Protein AF-A0A967N5N5-F1 (afdb_monomer)

Secondary structure (DSSP, 8-state):
--HHHHHHHHHHHHHHHHHHHHHHHHHHHHHHHHHHHHHHHHHHHHHHHHHHHHHHH-HHHHHHHHHHHH-GGGS-HHHHHHHHHHHHHHHHHHHHHHHHHHTT-S-HHHHHHHHHHHHHHTTSHHHHHHHHHHGGGS-HHHHHHHHHHHHH------TT--SSS-TTGGG--PPP--

Radius of gyration: 26.59 Å; Cα contacts (8 Å, |Δi|>4): 102; chains: 1; bounding box: 78×32×88 Å

pLDDT: mean 85.94, std 13.5, range [36.47, 97.88]

Solvent-accessible surface area (backbone atoms only — not comparable to full-atom values): 10131 Å² total; per-residue (Å²): 143,57,66,68,60,53,47,54,51,50,50,52,53,50,52,51,52,51,54,52,50,50,55,51,49,55,52,51,52,54,54,50,52,54,52,50,29,53,51,49,36,48,54,51,51,51,54,55,49,49,53,52,46,57,36,72,77,29,73,65,53,39,49,42,46,60,45,29,33,64,42,46,84,77,47,52,77,68,50,45,52,54,45,50,51,53,51,49,54,52,51,52,53,50,48,51,50,52,58,38,43,77,73,67,34,46,51,70,66,62,49,50,55,48,51,54,53,46,56,34,53,48,48,21,58,20,41,44,60,52,40,75,79,46,49,86,80,49,55,72,70,56,42,49,53,53,52,49,51,46,70,72,56,81,80,45,61,58,96,85,66,76,94,79,70,71,73,78,70,85,80,76,80,74,84,74,90,127

Mean predicted aligned error: 9.42 Å

Foldseek 3Di:
DCVVVVVVVVVVVVVVVVVVVVVVVVVVVVVVLVVQLVVLQVVLVVLVVVLVCVLVVDPLSVVLCLCLLQPVVPDDPVSNVSNLVSLVSLLVSLLVLVVCVVVVSYDPVSNVVSLVVLLQSLLGPSSVVSCVVCVVVGDPVSSVVSVVSNVVHDDRADPPDDPDDDRNPPPDDDPDDD

Sequence (178 aa):
MNWEMVGAIGEILGAAGVIITLGYLASQIRANRRQGQLRAGREAMDRTTDFVKLVASDGELARIWRRGMLDPGTLEAEERVRLGALLLHLTYLWERMYFLGLEGGVDGYLHESTVASRREVVLSPGYRRWFEGRKQWFSPEFRGVVEEEISAGGAYRPMGWVGEEDPTRGTVEAPGPD

Structure (mmCIF, N/CA/C/O backbone):
data_AF-A0A967N5N5-F1
#
_entry.id   AF-A0A967N5N5-F1
#
loop_
_atom_site.group_PDB
_atom_site.id
_atom_site.type_symbol
_atom_site.label_atom_id
_atom_site.label_alt_id
_atom_site.label_comp_id
_atom_site.label_asym_id
_atom_site.label_entity_id
_atom_site.label_seq_id
_atom_site.pdbx_PDB_ins_code
_atom_site.Cartn_x
_atom_site.Cartn_y
_atom_site.Cartn_z
_atom_site.occupancy
_atom_site.B_iso_or_equiv
_atom_site.auth_seq_id
_atom_site.auth_comp_id
_atom_site.auth_asym_id
_atom_site.auth_atom_id
_atom_site.pdbx_PDB_model_num
ATOM 1 N N . MET A 1 1 ? 45.391 -10.119 -55.718 1.00 61.62 1 MET A N 1
ATOM 2 C CA . MET A 1 1 ? 44.401 -9.073 -55.393 1.00 61.62 1 MET A CA 1
ATOM 3 C C . MET A 1 1 ? 43.007 -9.683 -55.497 1.00 61.62 1 MET A C 1
ATOM 5 O O . MET A 1 1 ? 42.509 -9.843 -56.598 1.00 61.62 1 MET A O 1
ATOM 9 N N . ASN A 1 2 ? 42.483 -10.174 -54.368 1.00 66.94 2 ASN A N 1
ATOM 10 C CA . ASN A 1 2 ? 41.120 -10.723 -54.195 1.00 66.94 2 ASN A CA 1
ATOM 11 C C . ASN A 1 2 ? 40.823 -10.949 -52.692 1.00 66.94 2 ASN A C 1
ATOM 13 O O . ASN A 1 2 ? 39.683 -10.914 -52.254 1.00 66.94 2 ASN A O 1
ATOM 17 N N . TRP A 1 3 ? 41.876 -11.118 -51.883 1.00 81.00 3 TRP A N 1
ATOM 18 C CA . TRP A 1 3 ? 41.791 -11.293 -50.429 1.00 81.00 3 TRP A CA 1
ATOM 19 C C . TRP A 1 3 ? 41.269 -10.066 -49.674 1.00 81.00 3 TRP A C 1
ATOM 21 O O . TRP A 1 3 ? 40.491 -10.229 -48.744 1.00 81.00 3 TRP A O 1
ATOM 31 N N . GLU A 1 4 ? 41.621 -8.851 -50.101 1.00 77.94 4 GLU A N 1
ATOM 32 C CA . GLU A 1 4 ? 41.088 -7.614 -49.507 1.00 77.94 4 GLU A CA 1
ATOM 33 C C . GLU A 1 4 ? 39.585 -7.453 -49.766 1.00 77.94 4 GLU A C 1
ATOM 35 O O . GLU A 1 4 ? 38.845 -7.068 -48.869 1.00 77.94 4 GLU A O 1
ATOM 40 N N . MET A 1 5 ? 39.107 -7.820 -50.961 1.00 78.25 5 MET A N 1
ATOM 41 C CA . MET A 1 5 ? 37.674 -7.791 -51.278 1.00 78.25 5 MET A CA 1
ATOM 42 C C . MET A 1 5 ? 36.892 -8.835 -50.480 1.00 78.25 5 MET A C 1
ATOM 44 O O . MET A 1 5 ? 35.817 -8.539 -49.966 1.00 78.25 5 MET A O 1
ATOM 48 N N . VAL A 1 6 ? 37.437 -10.047 -50.343 1.00 81.25 6 VAL A N 1
ATOM 49 C CA . VAL A 1 6 ? 36.840 -11.100 -49.507 1.00 81.25 6 VAL A CA 1
ATOM 50 C C . VAL A 1 6 ? 36.809 -10.678 -48.034 1.00 81.25 6 VAL A C 1
ATOM 52 O O . VAL A 1 6 ? 35.796 -10.888 -47.368 1.00 81.25 6 VAL A O 1
ATOM 55 N N . GLY A 1 7 ? 37.870 -10.029 -47.544 1.00 84.56 7 GLY A N 1
ATOM 56 C CA . GLY A 1 7 ? 37.923 -9.442 -46.203 1.00 84.56 7 GLY A CA 1
ATOM 57 C C . GLY A 1 7 ? 36.854 -8.370 -45.995 1.00 84.56 7 GLY A C 1
ATOM 58 O O . GLY A 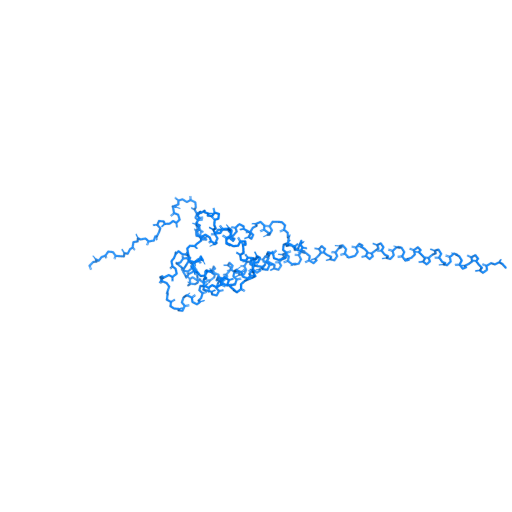1 7 ? 36.060 -8.480 -45.066 1.00 84.56 7 GLY A O 1
ATOM 59 N N . ALA A 1 8 ? 36.748 -7.408 -46.915 1.00 84.88 8 ALA A N 1
ATOM 60 C CA . ALA A 1 8 ? 35.747 -6.342 -46.856 1.00 84.88 8 ALA A CA 1
ATOM 61 C C . ALA A 1 8 ? 34.301 -6.878 -46.881 1.00 84.88 8 ALA A C 1
ATOM 63 O O . ALA A 1 8 ? 33.439 -6.388 -46.155 1.00 84.88 8 ALA A O 1
ATOM 64 N N . ILE A 1 9 ? 34.019 -7.922 -47.672 1.00 89.06 9 ILE A N 1
ATOM 65 C CA . ILE A 1 9 ? 32.703 -8.586 -47.676 1.00 89.06 9 ILE A CA 1
ATOM 66 C C . ILE A 1 9 ? 32.435 -9.271 -46.328 1.00 89.06 9 ILE A C 1
ATOM 68 O O . ILE A 1 9 ? 31.333 -9.154 -45.790 1.00 89.06 9 ILE A O 1
ATOM 72 N N . GLY A 1 10 ? 33.433 -9.958 -45.762 1.00 88.88 10 GLY A N 1
ATOM 73 C CA . GLY A 1 10 ? 33.338 -10.576 -44.437 1.00 88.88 10 GLY A CA 1
ATOM 74 C C . GLY A 1 10 ? 33.081 -9.558 -43.323 1.00 88.88 10 GLY A C 1
ATOM 75 O O . GLY A 1 10 ? 32.245 -9.801 -42.454 1.00 88.88 10 GLY A O 1
ATOM 76 N N . GLU A 1 11 ? 33.727 -8.393 -43.385 1.00 89.81 11 GLU A N 1
ATOM 77 C CA . GLU A 1 11 ? 33.508 -7.279 -42.456 1.00 89.81 11 GLU A CA 1
ATOM 78 C C . GLU A 1 11 ? 32.092 -6.707 -42.566 1.00 89.81 11 GLU A C 1
ATOM 80 O O . GLU A 1 11 ? 31.429 -6.522 -41.546 1.00 89.81 11 GLU A O 1
ATOM 85 N N . ILE A 1 12 ? 31.585 -6.490 -43.785 1.00 91.69 12 ILE A N 1
ATOM 86 C CA . ILE A 1 12 ? 30.219 -5.991 -44.007 1.00 91.69 12 ILE A CA 1
ATOM 87 C C . ILE A 1 12 ? 29.183 -6.987 -43.476 1.00 91.69 12 ILE A C 1
ATOM 89 O O . ILE A 1 12 ? 28.245 -6.591 -42.783 1.00 91.69 12 ILE A O 1
ATOM 93 N N . LEU A 1 13 ? 29.350 -8.280 -43.766 1.00 94.06 13 LEU A N 1
ATOM 94 C CA . LEU A 1 13 ? 28.438 -9.320 -43.286 1.00 94.06 13 LEU A CA 1
ATOM 95 C C . LEU A 1 13 ? 28.508 -9.479 -41.762 1.00 94.06 13 LEU A C 1
ATOM 97 O O . LEU A 1 13 ? 27.468 -9.623 -41.117 1.00 94.06 13 LEU A O 1
ATOM 101 N N . GLY A 1 14 ? 29.706 -9.398 -41.179 1.00 93.31 14 GLY A N 1
ATOM 102 C CA . GLY A 1 14 ? 29.902 -9.399 -39.731 1.00 93.31 14 GLY A CA 1
ATOM 103 C C . GLY A 1 14 ? 29.224 -8.202 -39.062 1.00 93.31 14 GLY A C 1
ATOM 104 O O . GLY A 1 14 ? 28.449 -8.378 -38.122 1.00 93.31 14 GLY A O 1
ATOM 105 N N . ALA A 1 15 ? 29.436 -6.994 -39.591 1.00 91.44 15 ALA A N 1
ATOM 106 C CA . ALA A 1 15 ? 28.803 -5.772 -39.101 1.00 91.44 15 ALA A CA 1
ATOM 107 C C . ALA A 1 15 ? 27.271 -5.831 -39.222 1.00 91.44 15 ALA A C 1
ATOM 109 O O . ALA A 1 15 ? 26.564 -5.504 -38.267 1.00 91.44 15 ALA A O 1
ATOM 110 N N . ALA A 1 16 ? 26.745 -6.318 -40.350 1.00 93.19 16 ALA A N 1
ATOM 111 C CA . ALA A 1 16 ? 25.311 -6.521 -40.542 1.00 93.19 16 ALA A CA 1
ATOM 112 C C . ALA A 1 16 ? 24.737 -7.525 -39.527 1.00 93.19 16 ALA A C 1
ATOM 114 O O . ALA A 1 16 ? 23.700 -7.261 -38.915 1.00 93.19 16 ALA A O 1
ATOM 115 N N . GLY A 1 17 ? 25.437 -8.639 -39.286 1.00 96.38 17 GLY A N 1
ATOM 116 C CA . GLY A 1 17 ? 25.063 -9.628 -38.274 1.00 96.38 17 GLY A CA 1
ATOM 117 C C . GLY A 1 17 ? 25.006 -9.041 -36.861 1.00 96.38 17 GLY A C 1
ATOM 118 O O . GLY A 1 17 ? 24.043 -9.287 -36.128 1.00 96.38 17 GLY A O 1
ATOM 119 N N . VAL A 1 18 ? 25.981 -8.204 -36.489 1.00 95.62 18 VAL A N 1
ATOM 120 C CA . VAL A 1 18 ? 25.989 -7.490 -35.200 1.00 95.62 18 VAL A CA 1
ATOM 121 C C . VAL A 1 18 ? 24.796 -6.538 -35.090 1.00 95.62 18 VAL A C 1
ATOM 123 O O . VAL A 1 18 ? 24.090 -6.573 -34.083 1.00 95.62 18 VAL A O 1
ATOM 126 N N . ILE A 1 19 ? 24.513 -5.736 -36.123 1.00 95.94 19 ILE A N 1
ATOM 127 C CA . ILE A 1 19 ? 23.380 -4.792 -36.127 1.00 95.94 19 ILE A CA 1
ATOM 128 C C . ILE A 1 19 ? 22.045 -5.531 -35.955 1.00 95.94 19 ILE A C 1
ATOM 130 O O . ILE A 1 19 ? 21.224 -5.138 -35.122 1.00 95.94 19 ILE A O 1
ATOM 134 N N . ILE A 1 20 ? 21.839 -6.625 -36.694 1.00 96.25 20 ILE A N 1
ATOM 135 C CA . ILE A 1 20 ? 20.628 -7.453 -36.586 1.00 96.25 20 ILE A CA 1
ATOM 136 C C . ILE A 1 20 ? 20.502 -8.032 -35.173 1.00 96.25 20 ILE A C 1
ATOM 138 O O . ILE A 1 20 ? 19.430 -7.965 -34.567 1.00 96.25 20 ILE A O 1
ATOM 142 N N . THR A 1 21 ? 21.603 -8.545 -34.619 1.00 95.81 21 THR A N 1
ATOM 143 C CA . THR A 1 21 ? 21.631 -9.117 -33.266 1.00 95.81 21 THR A CA 1
ATOM 144 C C . THR A 1 21 ? 21.288 -8.070 -32.208 1.00 95.81 21 THR A C 1
ATOM 146 O O . THR A 1 21 ? 20.486 -8.343 -31.316 1.00 95.81 21 THR A O 1
ATOM 149 N N . LEU A 1 22 ? 21.820 -6.849 -32.320 1.00 95.38 22 LEU A N 1
ATOM 150 C CA . LEU A 1 22 ? 21.489 -5.745 -31.414 1.00 95.38 22 LEU A CA 1
ATOM 151 C C . LEU A 1 22 ? 20.015 -5.330 -31.526 1.00 95.38 22 LEU A C 1
ATOM 153 O O . LEU A 1 22 ? 19.375 -5.077 -30.505 1.00 95.38 22 LEU A O 1
ATOM 157 N N . GLY A 1 23 ? 19.450 -5.305 -32.737 1.00 95.62 23 GLY A N 1
ATOM 158 C CA . GLY A 1 23 ? 18.025 -5.030 -32.951 1.00 95.62 23 GLY A CA 1
ATOM 159 C C . GLY A 1 23 ? 17.116 -6.093 -32.323 1.00 95.62 23 GLY A C 1
ATOM 160 O O . GLY A 1 23 ? 16.125 -5.766 -31.653 1.00 95.62 23 GLY A O 1
ATOM 161 N N . TYR A 1 24 ? 17.485 -7.367 -32.473 1.00 95.25 24 TYR A N 1
ATOM 162 C CA . TYR A 1 24 ? 16.804 -8.476 -31.811 1.00 95.25 24 TYR A CA 1
ATOM 163 C C . TYR A 1 24 ? 16.915 -8.371 -30.285 1.00 95.25 24 TYR A C 1
ATOM 165 O O . TYR A 1 24 ? 15.893 -8.421 -29.602 1.00 95.25 24 TYR A O 1
ATOM 173 N N . LEU A 1 25 ? 18.115 -8.134 -29.747 1.00 94.25 25 LEU A N 1
ATOM 174 C CA . LEU A 1 25 ? 18.349 -7.990 -28.308 1.00 94.25 25 LEU A CA 1
ATOM 175 C C . LEU A 1 25 ? 17.557 -6.816 -27.716 1.00 94.25 25 LEU A C 1
ATOM 177 O O . LEU A 1 25 ? 16.922 -6.959 -26.673 1.00 94.25 25 LEU A O 1
ATOM 181 N N . ALA A 1 26 ? 17.518 -5.670 -28.398 1.00 92.44 26 ALA A N 1
ATOM 182 C CA . ALA A 1 26 ? 16.718 -4.526 -27.969 1.00 92.44 26 ALA A CA 1
ATOM 183 C C . ALA A 1 26 ? 15.222 -4.876 -27.892 1.00 92.44 26 ALA A C 1
ATOM 185 O O . ALA A 1 26 ? 14.542 -4.509 -26.931 1.00 92.44 26 ALA A O 1
ATOM 186 N N . SER A 1 27 ? 14.712 -5.618 -28.877 1.00 93.19 27 SER A N 1
ATOM 187 C CA . SER A 1 27 ? 13.323 -6.094 -28.894 1.00 93.19 27 SER A CA 1
ATOM 188 C C . SER A 1 27 ? 13.063 -7.118 -27.785 1.00 93.19 27 SER A C 1
ATOM 190 O O . SER A 1 27 ? 12.055 -7.028 -27.080 1.00 93.19 27 SER A O 1
ATOM 192 N N . GLN A 1 28 ? 14.008 -8.034 -27.566 1.00 91.06 28 GLN A N 1
ATOM 193 C CA . GLN A 1 28 ? 13.964 -9.034 -26.504 1.00 91.06 28 GLN A CA 1
ATOM 194 C C . GLN A 1 28 ? 13.916 -8.381 -25.116 1.00 91.06 28 GLN A C 1
ATOM 196 O O . GLN A 1 28 ? 13.083 -8.757 -24.293 1.00 91.06 28 GLN A O 1
ATOM 201 N N . ILE A 1 29 ? 14.741 -7.359 -24.864 1.00 91.31 29 ILE A N 1
ATOM 202 C CA . ILE A 1 29 ? 14.751 -6.615 -23.596 1.00 91.31 29 ILE A CA 1
ATOM 203 C C . ILE A 1 29 ? 13.405 -5.921 -23.360 1.00 91.31 29 ILE A C 1
ATOM 205 O O . ILE A 1 29 ? 12.873 -5.981 -22.252 1.00 91.31 29 ILE A O 1
ATOM 209 N N . ARG A 1 30 ? 12.818 -5.291 -24.387 1.00 86.62 30 ARG A N 1
ATOM 210 C CA . ARG A 1 30 ? 11.500 -4.637 -24.273 1.00 86.62 30 ARG A CA 1
ATOM 211 C C . ARG A 1 30 ? 10.399 -5.639 -23.923 1.00 86.62 30 ARG A C 1
ATOM 213 O O . ARG A 1 30 ? 9.602 -5.379 -23.024 1.00 86.62 30 ARG A O 1
ATOM 220 N N . ALA A 1 31 ? 10.375 -6.790 -24.596 1.00 87.12 31 ALA A N 1
ATOM 221 C CA . ALA A 1 31 ? 9.406 -7.847 -24.321 1.00 87.12 31 ALA A CA 1
ATOM 222 C C . ALA A 1 31 ? 9.574 -8.424 -22.905 1.00 87.12 31 ALA A C 1
ATOM 224 O O . ALA A 1 31 ? 8.585 -8.599 -22.193 1.00 87.12 31 ALA A O 1
ATOM 225 N N . ASN A 1 32 ? 10.818 -8.654 -22.473 1.00 84.31 32 ASN A N 1
ATOM 226 C CA . ASN A 1 32 ? 11.129 -9.160 -21.138 1.00 84.31 32 ASN A CA 1
ATOM 227 C C . ASN A 1 32 ? 10.678 -8.173 -20.046 1.00 84.31 32 ASN A C 1
ATOM 229 O O . ASN A 1 32 ? 9.961 -8.565 -19.128 1.00 84.31 32 ASN A O 1
ATOM 233 N N . ARG A 1 33 ? 10.972 -6.874 -20.205 1.00 82.12 33 ARG A N 1
ATOM 234 C CA . ARG A 1 33 ? 10.498 -5.825 -19.283 1.00 82.12 33 ARG A CA 1
ATOM 235 C C . ARG A 1 33 ? 8.976 -5.821 -19.148 1.00 82.12 33 ARG A C 1
ATOM 237 O O . ARG A 1 33 ? 8.469 -5.846 -18.031 1.00 82.12 33 ARG A O 1
ATOM 244 N N . ARG A 1 34 ? 8.248 -5.870 -20.270 1.00 82.12 34 ARG A N 1
ATOM 245 C CA . ARG A 1 34 ? 6.776 -5.917 -20.262 1.00 82.12 34 ARG A CA 1
ATOM 246 C C . ARG A 1 34 ? 6.241 -7.158 -19.541 1.00 82.12 34 ARG A C 1
ATOM 248 O O . ARG A 1 34 ? 5.285 -7.062 -18.780 1.00 82.12 34 ARG A O 1
ATOM 255 N N . GLN A 1 35 ? 6.845 -8.326 -19.764 1.00 84.62 35 GLN A N 1
ATOM 256 C CA . GLN A 1 35 ? 6.455 -9.546 -19.050 1.00 84.62 35 GLN A CA 1
ATOM 257 C C . GLN A 1 35 ? 6.755 -9.460 -17.549 1.00 84.62 35 GLN A C 1
ATOM 259 O O . GLN A 1 35 ? 5.940 -9.915 -16.750 1.00 84.62 35 GLN A O 1
ATOM 264 N N . GLY A 1 36 ? 7.885 -8.862 -17.165 1.00 81.25 36 GLY A N 1
ATOM 265 C CA . GLY A 1 36 ? 8.234 -8.603 -15.768 1.00 81.25 36 GLY A CA 1
ATOM 266 C C . GLY A 1 36 ? 7.195 -7.728 -15.064 1.00 81.25 36 GLY A C 1
ATOM 267 O O . GLY A 1 36 ? 6.701 -8.111 -14.007 1.00 81.25 36 GLY A O 1
ATOM 268 N N . GLN A 1 37 ? 6.787 -6.624 -15.696 1.00 78.19 37 GLN A N 1
ATOM 269 C CA . GLN A 1 37 ? 5.738 -5.730 -15.183 1.00 78.19 37 GLN A CA 1
ATOM 270 C C . GLN A 1 37 ? 4.403 -6.462 -14.978 1.00 78.19 37 GLN A C 1
ATOM 272 O O . GLN A 1 37 ? 3.800 -6.377 -13.912 1.00 78.19 37 GLN A O 1
ATOM 277 N N . LEU A 1 38 ? 3.962 -7.254 -15.962 1.00 78.75 38 LEU A N 1
ATOM 278 C CA . LEU A 1 38 ? 2.719 -8.028 -15.847 1.00 78.75 38 LEU A CA 1
ATOM 279 C C . LEU A 1 38 ? 2.766 -9.062 -14.713 1.00 78.75 38 LEU A C 1
ATOM 281 O O . LEU A 1 38 ? 1.765 -9.273 -14.029 1.00 78.75 38 LEU A O 1
ATOM 285 N N . ARG A 1 39 ? 3.918 -9.712 -14.505 1.00 82.88 39 ARG A N 1
ATOM 286 C CA . ARG A 1 39 ? 4.108 -10.662 -13.398 1.00 82.88 39 ARG A CA 1
ATOM 287 C C . ARG A 1 39 ? 4.051 -9.961 -12.044 1.00 82.88 39 ARG A C 1
ATOM 289 O O . ARG A 1 39 ? 3.336 -10.440 -11.171 1.00 82.88 39 ARG A O 1
ATOM 296 N N . ALA A 1 40 ? 4.740 -8.830 -11.900 1.00 78.12 40 ALA A N 1
ATOM 297 C CA . ALA A 1 40 ? 4.726 -8.040 -10.672 1.00 78.12 40 ALA A CA 1
ATOM 298 C C . ALA A 1 40 ? 3.312 -7.532 -10.341 1.00 78.12 40 ALA A C 1
ATOM 300 O O . ALA A 1 40 ? 2.860 -7.660 -9.205 1.00 78.12 40 ALA A O 1
ATOM 301 N N . GLY A 1 41 ? 2.575 -7.050 -11.349 1.00 76.62 41 GLY A N 1
ATOM 302 C CA . GLY A 1 41 ? 1.175 -6.651 -11.196 1.00 76.62 41 GLY A CA 1
ATOM 303 C C . GLY A 1 41 ? 0.261 -7.803 -10.764 1.00 76.62 41 GLY A C 1
ATOM 304 O O . GLY A 1 41 ? -0.556 -7.636 -9.861 1.00 76.62 41 GLY A O 1
ATOM 305 N N . ARG A 1 42 ? 0.418 -8.997 -11.352 1.00 80.88 42 ARG A N 1
ATOM 306 C CA . ARG A 1 42 ? -0.350 -10.182 -10.933 1.00 80.88 42 ARG A CA 1
ATOM 307 C C . ARG A 1 42 ? -0.040 -10.578 -9.490 1.00 80.88 42 ARG A C 1
ATOM 309 O O . ARG A 1 42 ? -0.966 -10.778 -8.718 1.00 80.88 42 ARG A O 1
ATOM 316 N N . GLU A 1 43 ? 1.236 -10.640 -9.120 1.00 83.50 43 GLU A N 1
ATOM 317 C CA . GLU A 1 43 ? 1.643 -10.998 -7.758 1.00 83.50 43 GLU A CA 1
ATOM 318 C C . GLU A 1 43 ? 1.099 -10.003 -6.722 1.00 83.50 43 GLU A C 1
ATOM 320 O O . GLU A 1 43 ? 0.647 -10.398 -5.648 1.00 83.50 43 GLU A O 1
ATOM 325 N N . ALA A 1 44 ? 1.100 -8.709 -7.048 1.00 79.19 44 ALA A N 1
ATOM 326 C CA . ALA A 1 44 ? 0.474 -7.691 -6.217 1.00 79.19 44 ALA A CA 1
ATOM 327 C C . ALA A 1 44 ? -1.031 -7.936 -6.035 1.00 79.19 44 ALA A C 1
ATOM 329 O O . ALA A 1 44 ? -1.531 -7.877 -4.912 1.00 79.19 44 ALA A O 1
ATOM 330 N N . MET A 1 45 ? -1.743 -8.248 -7.122 1.00 79.88 45 MET A N 1
ATOM 331 C CA . MET A 1 45 ? -3.178 -8.528 -7.077 1.00 79.88 45 MET A CA 1
ATOM 332 C C . MET A 1 45 ? -3.504 -9.779 -6.255 1.00 79.88 45 MET A C 1
ATOM 334 O O . MET A 1 45 ? -4.459 -9.776 -5.474 1.00 79.88 45 MET A O 1
ATOM 338 N N . ASP A 1 46 ? -2.693 -10.828 -6.396 1.00 85.56 46 ASP A N 1
ATOM 339 C CA . ASP A 1 46 ? -2.841 -12.066 -5.633 1.00 85.56 46 ASP A CA 1
ATOM 340 C C . ASP A 1 46 ? -2.691 -11.785 -4.130 1.00 85.56 46 ASP A C 1
ATOM 342 O O . ASP A 1 46 ? -3.562 -12.159 -3.346 1.00 85.56 46 ASP A O 1
ATOM 346 N N . ARG A 1 47 ? -1.676 -11.006 -3.728 1.00 83.12 47 ARG A N 1
ATOM 347 C CA . ARG A 1 47 ? -1.473 -10.616 -2.320 1.00 83.12 47 ARG A CA 1
ATOM 348 C C . ARG A 1 47 ? -2.626 -9.781 -1.756 1.00 83.12 47 ARG A C 1
ATOM 350 O O . ARG A 1 47 ? -3.044 -10.015 -0.624 1.00 83.12 47 ARG A O 1
ATOM 357 N N . THR A 1 48 ? -3.160 -8.832 -2.528 1.00 81.00 48 THR A N 1
ATOM 358 C CA . THR A 1 48 ? -4.351 -8.063 -2.123 1.00 81.00 48 THR A CA 1
ATOM 359 C C . THR A 1 48 ? -5.551 -8.985 -1.918 1.00 81.00 48 THR A C 1
ATOM 361 O O . THR A 1 48 ? -6.265 -8.882 -0.921 1.00 81.00 48 THR A O 1
ATOM 364 N N . THR A 1 49 ? -5.756 -9.921 -2.842 1.00 84.62 49 THR A N 1
ATOM 365 C CA . THR A 1 49 ? -6.858 -10.885 -2.777 1.00 84.62 49 THR A CA 1
ATOM 366 C C . THR A 1 49 ? -6.713 -11.818 -1.573 1.00 84.62 49 THR A C 1
ATOM 368 O O . THR A 1 49 ? -7.707 -12.122 -0.915 1.00 84.62 49 THR A O 1
ATOM 371 N N . ASP A 1 50 ? -5.494 -12.241 -1.243 1.00 88.25 50 ASP A N 1
ATOM 372 C CA . ASP A 1 50 ? -5.221 -13.101 -0.091 1.00 88.25 50 ASP A CA 1
ATOM 373 C C . ASP A 1 50 ? -5.526 -12.405 1.239 1.00 88.25 50 ASP A C 1
ATOM 375 O O . ASP A 1 50 ? -6.091 -13.032 2.137 1.00 88.25 50 ASP A O 1
ATOM 379 N N . PHE A 1 51 ? -5.251 -11.102 1.353 1.00 87.19 51 PHE A N 1
ATOM 380 C CA . PHE A 1 51 ? -5.664 -10.320 2.520 1.00 87.19 51 PHE A CA 1
ATOM 381 C C . PHE A 1 51 ? -7.191 -10.296 2.680 1.00 87.19 51 PHE A C 1
ATOM 383 O O . PHE A 1 51 ? -7.710 -10.555 3.767 1.00 87.19 51 PHE A O 1
ATOM 390 N N . VAL A 1 52 ? -7.925 -10.029 1.595 1.00 86.81 52 VAL A N 1
ATOM 391 C CA . VAL A 1 52 ? -9.396 -10.020 1.630 1.00 86.81 52 VAL A CA 1
ATOM 392 C C . VAL A 1 52 ? -9.937 -11.403 1.991 1.00 86.81 52 VAL A C 1
ATOM 394 O O . VAL A 1 52 ? -10.828 -11.510 2.833 1.00 86.81 52 VAL A O 1
ATOM 397 N N . LYS A 1 53 ? -9.373 -12.471 1.413 1.00 89.31 53 LYS A N 1
ATOM 398 C CA . LYS A 1 53 ? -9.737 -13.855 1.746 1.00 89.31 53 LYS A CA 1
ATOM 399 C C . LYS A 1 53 ? -9.508 -14.163 3.220 1.00 89.31 53 LYS A C 1
ATOM 401 O O . LYS A 1 53 ? -10.406 -14.727 3.828 1.00 89.31 53 LYS A O 1
ATOM 406 N N . LEU A 1 54 ? -8.366 -13.766 3.788 1.00 88.50 54 LEU A N 1
ATOM 407 C CA . LEU A 1 54 ? -8.040 -13.987 5.200 1.00 88.50 54 LEU A CA 1
ATOM 408 C C . LEU A 1 54 ? -9.126 -13.423 6.125 1.00 88.50 54 LEU A C 1
ATOM 410 O O . LEU A 1 54 ? -9.579 -14.114 7.033 1.00 88.50 54 LEU A O 1
ATOM 414 N N . VAL A 1 55 ? -9.569 -12.189 5.868 1.00 89.12 55 VAL A N 1
ATOM 415 C CA . VAL A 1 55 ? -10.625 -11.545 6.664 1.00 89.12 55 VAL A CA 1
ATOM 416 C C . VAL A 1 55 ? -11.996 -12.171 6.384 1.00 89.12 55 VAL A C 1
ATOM 418 O O . VAL A 1 55 ? -12.775 -12.368 7.309 1.00 89.12 55 VAL A O 1
ATOM 421 N N . ALA A 1 56 ? -12.303 -12.507 5.129 1.00 88.81 56 ALA A N 1
ATOM 422 C CA . ALA A 1 56 ? -13.604 -13.053 4.743 1.00 88.81 56 ALA A CA 1
ATOM 423 C C . ALA A 1 56 ? -13.826 -14.505 5.204 1.00 88.81 56 ALA A C 1
ATOM 425 O O . ALA A 1 56 ? -14.960 -14.891 5.480 1.00 88.81 56 ALA A O 1
ATOM 426 N N . SER A 1 57 ? -12.766 -15.317 5.278 1.00 91.81 57 SER A N 1
ATOM 427 C CA . SER A 1 57 ? -12.858 -16.733 5.656 1.00 91.81 57 SER A CA 1
ATOM 428 C C . SER A 1 57 ? -12.941 -16.973 7.163 1.00 91.81 57 SER A C 1
ATOM 430 O O . SER A 1 57 ? -13.244 -18.088 7.579 1.00 91.81 57 SER A O 1
ATOM 432 N N . ASP A 1 58 ? -12.666 -15.953 7.977 1.00 92.12 58 ASP A N 1
ATOM 433 C CA . ASP A 1 58 ? -12.630 -16.050 9.434 1.00 92.12 58 ASP A CA 1
ATOM 434 C C . ASP A 1 58 ? -13.555 -14.996 10.063 1.00 92.12 58 ASP A C 1
ATOM 436 O O . ASP A 1 58 ? -13.264 -13.798 10.099 1.00 92.12 58 ASP A O 1
ATOM 440 N N . GLY A 1 59 ? -14.694 -15.455 10.588 1.00 92.06 59 GLY A N 1
ATOM 441 C CA . GLY A 1 59 ? -15.691 -14.582 11.209 1.00 92.06 59 GLY A CA 1
ATOM 442 C C . GLY A 1 59 ? -15.196 -13.869 12.474 1.00 92.06 59 GLY A C 1
ATOM 443 O O . GLY A 1 59 ? -15.725 -12.810 12.823 1.00 92.06 59 GLY A O 1
ATOM 444 N N . GLU A 1 60 ? -14.189 -14.412 13.162 1.00 93.94 60 GLU A N 1
ATOM 445 C CA . GLU A 1 60 ? -13.542 -13.749 14.291 1.00 93.94 60 GLU A CA 1
ATOM 446 C C . GLU A 1 60 ? -12.684 -12.581 13.798 1.00 93.94 60 GLU A C 1
ATOM 448 O O . GLU A 1 60 ? -12.859 -11.456 14.272 1.00 93.94 60 GLU A O 1
ATOM 453 N N . LEU A 1 61 ? -11.836 -12.804 12.788 1.00 93.75 61 LEU 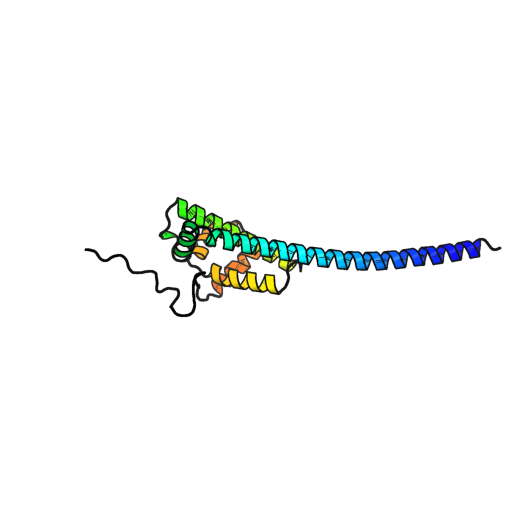A N 1
ATOM 454 C CA . LEU A 1 61 ? -11.027 -11.737 12.187 1.00 93.75 61 LEU A CA 1
ATOM 455 C C . LEU A 1 61 ? -11.894 -10.645 11.556 1.00 93.75 61 LEU A C 1
ATOM 457 O O . LEU A 1 61 ? -11.602 -9.463 11.741 1.00 93.75 61 LEU A O 1
ATOM 461 N N . ALA A 1 62 ? -12.996 -11.001 10.891 1.00 91.75 62 ALA A N 1
ATOM 462 C CA . ALA A 1 62 ? -13.957 -10.028 10.371 1.00 91.75 62 ALA A CA 1
ATOM 463 C C . ALA A 1 62 ? -14.557 -9.149 11.486 1.00 91.75 62 ALA A C 1
ATOM 465 O O . ALA A 1 62 ? -14.712 -7.933 11.325 1.00 91.75 62 ALA A O 1
ATOM 466 N N . ARG A 1 63 ? -14.871 -9.743 12.647 1.00 92.75 63 ARG A N 1
ATOM 467 C CA . ARG A 1 63 ? -15.398 -9.019 13.814 1.00 92.75 63 ARG A CA 1
ATOM 468 C C . ARG A 1 63 ? -14.342 -8.107 14.437 1.00 92.75 63 ARG A C 1
ATOM 470 O O . ARG A 1 63 ? -14.658 -6.955 14.742 1.00 92.75 63 ARG A O 1
ATOM 477 N N . ILE A 1 64 ? -13.115 -8.607 14.594 1.00 95.19 64 ILE A N 1
ATOM 478 C CA . ILE A 1 64 ? -11.965 -7.848 15.103 1.00 95.19 64 ILE A CA 1
ATOM 479 C C . ILE A 1 64 ? -11.672 -6.662 14.187 1.00 95.19 64 ILE A C 1
ATOM 481 O O . ILE A 1 64 ? -11.536 -5.545 14.676 1.00 95.19 64 ILE A O 1
ATOM 485 N N . TRP A 1 65 ? -11.639 -6.878 12.868 1.00 94.31 65 TRP A N 1
ATOM 486 C CA . TRP A 1 65 ? -11.455 -5.818 11.879 1.00 94.31 65 TRP A CA 1
ATOM 487 C C . TRP A 1 65 ? -12.537 -4.748 12.022 1.00 94.31 65 TRP A C 1
ATOM 489 O O . TRP A 1 65 ? -12.227 -3.587 12.268 1.00 94.31 65 TRP A O 1
ATOM 499 N N . ARG A 1 66 ? -13.820 -5.126 11.957 1.00 91.75 66 ARG A N 1
ATOM 500 C CA . ARG A 1 66 ? -14.932 -4.165 12.032 1.00 91.75 66 ARG A CA 1
ATOM 501 C C . ARG A 1 66 ? -14.903 -3.328 13.316 1.00 91.75 66 ARG A C 1
ATOM 503 O O . ARG A 1 66 ? -15.015 -2.108 13.245 1.00 91.75 66 ARG A O 1
ATOM 510 N N . ARG A 1 67 ? -14.759 -3.969 14.483 1.00 93.94 67 ARG A N 1
ATOM 511 C CA . ARG A 1 67 ? -14.732 -3.280 15.788 1.00 93.94 67 ARG A CA 1
ATOM 512 C C . ARG A 1 67 ? -13.468 -2.444 15.949 1.00 93.94 67 ARG A C 1
ATOM 514 O O . ARG A 1 67 ? -13.541 -1.272 16.299 1.00 93.94 67 ARG A O 1
ATOM 521 N N . GLY A 1 68 ? -12.323 -3.045 15.647 1.00 95.06 68 GLY A N 1
ATOM 522 C CA . GLY A 1 68 ? -11.006 -2.456 15.827 1.00 95.06 68 GLY A CA 1
ATOM 523 C C . GLY A 1 68 ? -10.742 -1.243 14.950 1.00 95.06 68 GLY A C 1
ATOM 524 O O . GLY A 1 68 ? -10.034 -0.334 15.373 1.00 95.06 68 GLY A O 1
ATOM 525 N N . MET A 1 69 ? -11.333 -1.206 13.757 1.00 95.31 69 MET A N 1
ATOM 526 C CA . MET A 1 69 ? -11.257 -0.054 12.864 1.00 95.31 69 MET A CA 1
ATOM 527 C C . MET A 1 69 ? -12.082 1.136 13.380 1.00 95.31 69 MET A C 1
ATOM 529 O O . MET A 1 69 ? -11.688 2.281 13.203 1.00 95.31 69 MET A O 1
ATOM 533 N N . LEU A 1 70 ? -13.188 0.910 14.084 1.00 92.69 70 LEU A N 1
ATOM 534 C CA . LEU A 1 70 ? -13.965 2.010 14.666 1.00 92.69 70 LEU A CA 1
ATOM 535 C C . LEU A 1 70 ? -13.382 2.471 16.002 1.00 92.69 70 LEU A C 1
ATOM 537 O O . LEU A 1 70 ? -13.094 3.653 16.178 1.00 92.69 70 LEU A O 1
ATOM 541 N N . ASP A 1 71 ? -13.173 1.533 16.923 1.00 92.44 71 ASP A N 1
ATOM 542 C CA . ASP A 1 71 ? -12.544 1.795 18.211 1.00 92.44 71 ASP A CA 1
ATOM 543 C C . ASP A 1 71 ? -11.712 0.582 18.671 1.00 92.44 71 ASP A C 1
ATOM 545 O O . ASP A 1 71 ? -12.251 -0.388 19.225 1.00 92.44 71 ASP A O 1
ATOM 549 N N . PRO A 1 72 ? -10.375 0.632 18.521 1.00 87.75 72 PRO A N 1
ATOM 550 C CA . PRO A 1 72 ? -9.497 -0.439 18.973 1.00 87.75 72 PRO A CA 1
ATOM 551 C C . PRO A 1 72 ? -9.474 -0.549 20.503 1.00 87.75 72 PRO A C 1
ATOM 553 O O . PRO A 1 72 ? -9.000 -1.555 21.022 1.00 87.75 72 PRO A O 1
ATOM 556 N N . GLY A 1 73 ? -9.977 0.453 21.240 1.00 89.75 73 GLY A N 1
ATOM 557 C CA . GLY A 1 73 ? -10.203 0.429 22.685 1.00 89.75 73 GLY A CA 1
ATOM 558 C C . GLY A 1 73 ? -11.096 -0.722 23.140 1.00 89.75 73 GLY A C 1
ATOM 559 O O . GLY A 1 73 ? -10.843 -1.272 24.209 1.00 89.75 73 GLY A O 1
ATOM 560 N N . THR A 1 74 ? -12.042 -1.137 22.296 1.00 91.19 74 THR A N 1
ATOM 561 C CA . THR A 1 74 ? -12.995 -2.219 22.582 1.00 91.19 74 THR A CA 1
ATOM 562 C C . THR A 1 74 ? -12.396 -3.625 22.501 1.00 91.19 74 THR A C 1
ATOM 564 O O . THR A 1 74 ? -13.020 -4.572 22.974 1.00 91.19 74 THR A O 1
ATOM 567 N N . LEU A 1 75 ? -11.214 -3.779 21.898 1.00 94.81 75 LEU A N 1
ATOM 568 C CA . LEU A 1 75 ? -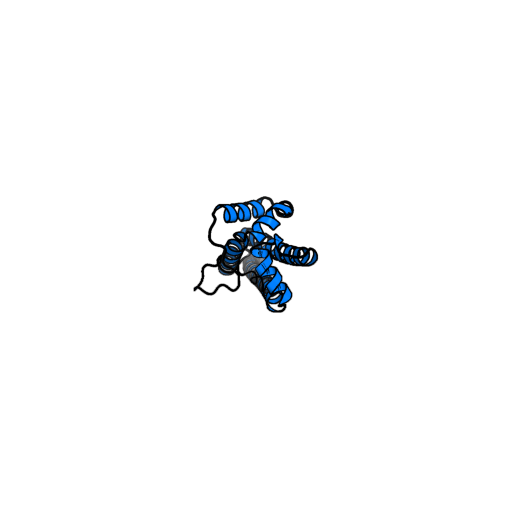10.598 -5.082 21.663 1.00 94.81 75 LEU A CA 1
ATOM 569 C C . LEU A 1 75 ? -9.863 -5.617 22.897 1.00 94.81 75 LEU A C 1
ATOM 571 O O . LEU A 1 75 ? -9.204 -4.871 23.627 1.00 94.81 75 LEU A O 1
ATOM 575 N N . GLU A 1 76 ? -9.883 -6.926 23.097 1.00 96.31 76 GLU A N 1
ATOM 576 C CA . GLU A 1 76 ? -9.020 -7.590 24.072 1.00 96.31 76 GLU A CA 1
ATOM 577 C C . GLU A 1 76 ? -7.542 -7.524 23.657 1.00 96.31 76 GLU A C 1
ATOM 579 O O . GLU A 1 76 ? -7.200 -7.188 22.521 1.00 96.31 76 GLU A O 1
ATOM 584 N N . ALA A 1 77 ? -6.626 -7.821 24.583 1.00 95.06 77 ALA A N 1
ATOM 585 C CA . ALA A 1 77 ? -5.190 -7.745 24.305 1.00 95.06 77 ALA A CA 1
ATOM 586 C C . ALA A 1 77 ? -4.782 -8.635 23.115 1.00 95.06 77 ALA A C 1
ATOM 588 O O . ALA A 1 77 ? -4.045 -8.187 22.236 1.00 95.06 77 ALA A O 1
ATOM 589 N N . GLU A 1 78 ? -5.313 -9.857 23.045 1.00 95.69 78 GLU A N 1
ATOM 590 C CA . GLU A 1 78 ? -5.056 -10.792 21.945 1.00 95.69 78 GLU A CA 1
ATOM 591 C C . GLU A 1 78 ? -5.676 -10.312 20.624 1.00 95.69 78 GLU A C 1
ATOM 593 O O . GLU A 1 78 ? -5.018 -10.329 19.579 1.00 95.69 78 GLU A O 1
ATOM 598 N N . GLU A 1 79 ? -6.906 -9.788 20.667 1.00 96.69 79 GLU A N 1
ATOM 599 C CA . GLU A 1 79 ? -7.581 -9.202 19.504 1.00 96.69 79 GLU A CA 1
ATOM 600 C C . GLU A 1 79 ? -6.793 -8.005 18.935 1.00 96.69 79 GLU A C 1
ATOM 602 O O . GLU A 1 79 ? -6.679 -7.858 17.716 1.00 96.69 79 GLU A O 1
ATOM 607 N N . ARG A 1 80 ? -6.180 -7.172 19.792 1.00 95.50 80 ARG A N 1
ATOM 608 C CA . ARG A 1 80 ? -5.316 -6.054 19.358 1.00 95.50 80 ARG A CA 1
ATOM 609 C C . ARG A 1 80 ? -4.067 -6.536 18.632 1.00 95.50 80 ARG A C 1
ATOM 611 O O . ARG A 1 80 ? -3.636 -5.879 17.685 1.00 95.50 80 ARG A O 1
ATOM 618 N N . VAL A 1 81 ? -3.482 -7.660 19.053 1.00 95.56 81 VAL A N 1
ATOM 619 C CA . VAL A 1 81 ? -2.340 -8.265 18.348 1.00 95.56 81 VAL A CA 1
ATOM 620 C C . VAL A 1 81 ? -2.771 -8.722 16.957 1.00 95.56 81 VAL A C 1
ATOM 622 O O . VAL A 1 81 ? -2.096 -8.398 15.979 1.00 95.56 81 VAL A O 1
ATOM 625 N N . ARG A 1 82 ? -3.921 -9.400 16.850 1.00 95.94 82 ARG A N 1
ATOM 626 C CA . ARG A 1 82 ? -4.472 -9.858 15.565 1.00 95.94 82 ARG A CA 1
ATOM 627 C C . ARG A 1 82 ? -4.786 -8.691 14.628 1.00 95.94 82 ARG A C 1
ATOM 629 O O . ARG A 1 82 ? -4.330 -8.697 13.486 1.00 95.94 82 ARG A O 1
ATOM 636 N N . LEU A 1 83 ? -5.473 -7.652 15.114 1.00 96.19 83 LEU A N 1
ATOM 637 C CA . LEU A 1 83 ? -5.719 -6.435 14.332 1.00 96.19 83 LEU A CA 1
ATOM 638 C C . LEU A 1 83 ? -4.402 -5.783 13.899 1.00 96.19 83 LEU A C 1
ATOM 640 O O . LEU A 1 83 ? -4.237 -5.440 12.733 1.00 96.19 83 LEU A O 1
ATOM 644 N N . GLY A 1 84 ? -3.452 -5.630 14.823 1.00 95.94 84 GLY A N 1
ATOM 645 C CA . GLY A 1 84 ? -2.158 -5.022 14.533 1.00 95.94 84 GLY A CA 1
ATOM 646 C C . GLY A 1 84 ? -1.375 -5.778 13.460 1.00 95.94 84 GLY A C 1
ATOM 647 O O . GLY A 1 84 ? -0.727 -5.142 12.633 1.00 95.94 84 GLY A O 1
ATOM 648 N N . ALA A 1 85 ? -1.459 -7.111 13.434 1.00 95.25 85 ALA A N 1
ATOM 649 C CA . ALA A 1 85 ? -0.859 -7.936 12.389 1.00 95.25 85 ALA A CA 1
ATOM 650 C C . ALA A 1 85 ? -1.543 -7.735 11.025 1.00 95.25 85 ALA A C 1
ATOM 652 O O . ALA A 1 85 ? -0.847 -7.583 10.021 1.00 95.25 85 ALA A O 1
ATOM 653 N N . LEU A 1 86 ? -2.880 -7.665 10.988 1.00 95.12 86 LEU A N 1
ATOM 654 C CA . LEU A 1 86 ? -3.639 -7.370 9.764 1.00 95.12 86 LEU A CA 1
ATOM 655 C C . LEU A 1 86 ? -3.286 -5.987 9.202 1.00 95.12 86 LEU A C 1
ATOM 657 O O . LEU A 1 86 ? -2.999 -5.855 8.013 1.00 95.12 86 LEU A O 1
ATOM 661 N N . LEU A 1 87 ? -3.255 -4.967 10.064 1.00 96.25 87 LEU A N 1
ATOM 662 C CA . LEU A 1 87 ? -2.895 -3.602 9.684 1.00 96.25 87 LEU A CA 1
ATOM 663 C C . LEU A 1 87 ? -1.450 -3.510 9.195 1.00 96.25 87 LEU A C 1
ATOM 665 O O . LEU A 1 87 ? -1.187 -2.863 8.183 1.00 96.25 87 LEU A O 1
ATOM 669 N N . LEU A 1 88 ? -0.520 -4.204 9.856 1.00 96.00 88 LEU A N 1
ATOM 670 C CA . LEU A 1 88 ? 0.878 -4.247 9.437 1.00 96.00 88 LEU A CA 1
ATOM 671 C C . LEU A 1 88 ? 1.030 -4.902 8.063 1.00 96.00 88 LEU A C 1
ATOM 673 O O . LEU A 1 88 ? 1.707 -4.356 7.195 1.00 96.00 88 LEU A O 1
ATOM 677 N N . HIS A 1 89 ? 0.376 -6.047 7.859 1.00 93.38 89 HIS A N 1
ATOM 678 C CA . HIS A 1 89 ? 0.384 -6.757 6.585 1.00 93.38 89 HIS A CA 1
ATOM 679 C C . HIS A 1 89 ? -0.130 -5.868 5.446 1.00 93.38 89 HIS A C 1
ATOM 681 O O . HIS A 1 89 ? 0.537 -5.728 4.420 1.00 93.38 89 HIS A O 1
ATOM 687 N N . LEU A 1 90 ? -1.283 -5.229 5.653 1.00 93.12 90 LEU A N 1
ATOM 688 C CA . LEU A 1 90 ? -1.902 -4.356 4.662 1.00 93.12 90 LEU A CA 1
ATOM 689 C C . LEU A 1 90 ? -1.041 -3.117 4.369 1.00 93.12 90 LEU A C 1
ATOM 691 O O . LEU A 1 90 ? -0.845 -2.753 3.212 1.00 93.12 90 LEU A O 1
ATOM 695 N N . THR A 1 91 ? -0.455 -2.513 5.402 1.00 95.81 91 THR A N 1
ATOM 696 C CA . THR A 1 91 ? 0.393 -1.324 5.237 1.00 95.81 91 THR A CA 1
ATOM 697 C C . THR A 1 91 ? 1.687 -1.645 4.486 1.00 95.81 91 THR A C 1
ATOM 699 O O . THR A 1 91 ? 2.073 -0.890 3.596 1.00 95.81 91 THR A O 1
ATOM 702 N N . TYR A 1 92 ? 2.315 -2.800 4.745 1.00 94.12 92 TYR A N 1
ATOM 703 C CA . TYR A 1 92 ? 3.473 -3.247 3.961 1.00 94.12 92 TYR A CA 1
ATOM 704 C C . TYR A 1 92 ? 3.133 -3.558 2.506 1.00 94.12 92 TYR A C 1
ATOM 706 O O . TYR A 1 92 ? 3.955 -3.327 1.616 1.00 94.12 92 TYR A O 1
ATOM 714 N N . LEU A 1 93 ? 1.937 -4.088 2.242 1.00 91.44 93 LEU A N 1
ATOM 715 C CA . LEU A 1 93 ? 1.472 -4.291 0.875 1.00 91.44 93 LEU A CA 1
ATOM 716 C C . LEU A 1 93 ? 1.396 -2.951 0.132 1.00 91.44 93 LEU A C 1
ATOM 718 O O . LEU A 1 93 ? 1.915 -2.835 -0.977 1.00 91.44 93 LEU A O 1
ATOM 722 N N . TRP A 1 94 ? 0.821 -1.924 0.759 1.00 93.50 94 TRP A N 1
ATOM 723 C CA . TRP A 1 94 ? 0.737 -0.588 0.173 1.00 93.50 94 TRP A CA 1
ATOM 724 C C . TRP A 1 94 ? 2.093 0.087 -0.012 1.00 93.50 94 TRP A C 1
ATOM 726 O O . TRP A 1 94 ? 2.306 0.705 -1.052 1.00 93.50 94 TRP A O 1
ATOM 736 N N . GLU A 1 95 ? 3.009 -0.039 0.949 1.00 94.19 95 GLU A N 1
ATOM 737 C CA . GLU A 1 95 ? 4.363 0.515 0.835 1.00 94.19 95 GLU A CA 1
ATOM 738 C C . GLU A 1 95 ? 5.109 -0.101 -0.353 1.00 94.19 95 GLU A C 1
ATOM 740 O O . GLU A 1 95 ? 5.693 0.603 -1.178 1.00 94.19 95 GLU A O 1
ATOM 745 N N . ARG A 1 96 ? 5.020 -1.424 -0.512 1.00 89.44 96 ARG A N 1
ATOM 746 C CA . ARG A 1 96 ? 5.614 -2.113 -1.663 1.00 89.44 96 ARG A CA 1
ATOM 747 C C . ARG A 1 96 ? 4.991 -1.673 -2.981 1.00 89.44 96 ARG A C 1
ATOM 749 O O . ARG A 1 96 ? 5.715 -1.473 -3.951 1.00 89.44 96 ARG A O 1
ATOM 756 N N . MET A 1 97 ? 3.672 -1.500 -3.015 1.00 88.12 97 MET A N 1
ATOM 757 C CA . MET A 1 97 ? 2.967 -1.008 -4.201 1.00 88.12 97 MET A CA 1
ATOM 758 C C . MET A 1 97 ? 3.325 0.436 -4.543 1.00 88.12 97 MET A C 1
ATOM 760 O O . MET A 1 97 ? 3.405 0.780 -5.721 1.00 88.12 97 MET A O 1
ATOM 764 N N . TYR A 1 98 ? 3.573 1.267 -3.532 1.00 90.88 98 TYR A N 1
ATOM 765 C CA . TYR A 1 98 ? 4.047 2.631 -3.716 1.00 90.88 98 TYR A CA 1
ATOM 766 C C . TYR A 1 98 ? 5.407 2.644 -4.426 1.00 90.88 98 TYR A C 1
ATOM 768 O O . TYR A 1 98 ? 5.520 3.234 -5.499 1.00 90.88 98 TYR A O 1
ATOM 776 N N . PHE A 1 99 ? 6.401 1.917 -3.907 1.00 89.06 99 PHE A N 1
ATOM 777 C CA . PHE A 1 99 ? 7.731 1.867 -4.525 1.00 89.06 99 PHE A CA 1
ATOM 778 C C . PHE A 1 99 ? 7.735 1.180 -5.897 1.00 89.06 99 PHE A C 1
ATOM 780 O O . PHE A 1 99 ? 8.361 1.681 -6.827 1.00 89.06 99 PHE A O 1
ATOM 787 N N . LEU A 1 100 ? 6.970 0.097 -6.072 1.00 84.50 100 LEU A N 1
ATOM 788 C CA . LEU A 1 100 ? 6.834 -0.558 -7.377 1.00 84.50 100 LEU A CA 1
ATOM 789 C C . LEU A 1 100 ? 6.175 0.367 -8.418 1.00 84.50 100 LEU A C 1
ATOM 791 O O . LEU A 1 100 ? 6.505 0.313 -9.604 1.00 84.50 100 LEU A O 1
ATOM 795 N N . GLY A 1 101 ? 5.250 1.228 -7.982 1.00 84.56 101 GLY A N 1
ATOM 796 C CA . GLY A 1 101 ? 4.625 2.245 -8.825 1.00 84.56 101 GLY A CA 1
ATOM 797 C C . GLY A 1 101 ? 5.620 3.296 -9.321 1.00 84.56 101 GLY A C 1
ATOM 798 O O . GLY A 1 101 ? 5.587 3.646 -10.500 1.00 84.56 101 GLY A O 1
ATOM 799 N N . LEU A 1 102 ? 6.549 3.741 -8.464 1.00 83.81 102 LEU A N 1
ATOM 800 C CA . LEU A 1 102 ? 7.600 4.702 -8.834 1.00 83.81 102 LEU A CA 1
ATOM 801 C C . LEU A 1 102 ? 8.536 4.164 -9.928 1.00 83.81 102 LEU A C 1
ATOM 803 O O . LEU A 1 102 ? 9.016 4.925 -10.765 1.00 83.81 102 LEU A O 1
ATOM 807 N N . GLU A 1 103 ? 8.759 2.851 -9.961 1.00 80.56 103 GLU A N 1
ATOM 808 C CA . GLU A 1 103 ? 9.586 2.181 -10.972 1.00 80.56 103 GLU A CA 1
ATOM 809 C C . GLU A 1 103 ? 8.831 1.888 -12.287 1.00 80.56 103 GLU A C 1
ATOM 811 O O . GLU A 1 103 ? 9.391 1.303 -13.218 1.00 80.56 103 GLU A O 1
ATOM 816 N N . GLY A 1 104 ? 7.551 2.271 -12.387 1.00 74.25 104 GLY A N 1
ATOM 817 C CA . GLY A 1 104 ? 6.692 1.941 -13.530 1.00 74.25 104 GLY A CA 1
ATOM 818 C C . GLY A 1 104 ? 6.359 0.446 -13.618 1.00 74.25 104 GLY A C 1
ATOM 819 O O . GLY A 1 104 ? 6.104 -0.073 -14.707 1.00 74.25 104 GLY A O 1
ATOM 820 N N . GLY A 1 105 ? 6.420 -0.265 -12.487 1.00 68.31 105 GLY A N 1
ATOM 821 C CA . GLY A 1 105 ? 6.207 -1.709 -12.381 1.00 68.31 105 GLY A CA 1
ATOM 822 C C . GLY A 1 105 ? 4.746 -2.138 -12.217 1.00 68.31 105 G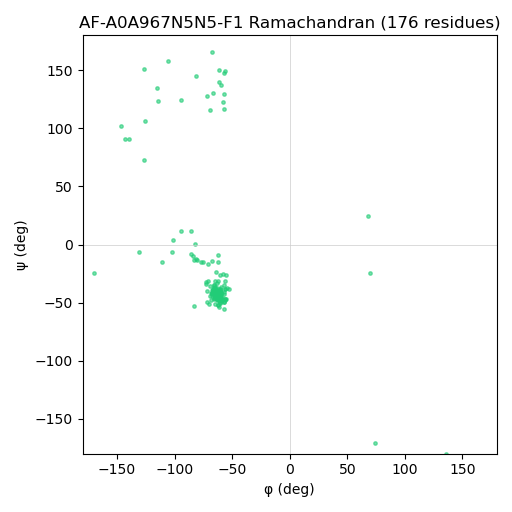LY A C 1
ATOM 823 O O . GLY A 1 105 ? 4.466 -3.335 -12.275 1.00 68.31 105 GLY A O 1
ATOM 824 N N . VAL A 1 106 ? 3.822 -1.193 -12.011 1.00 70.12 106 VAL A N 1
ATOM 825 C CA . VAL A 1 106 ? 2.410 -1.462 -11.692 1.00 70.12 106 VAL A CA 1
ATOM 826 C C . VAL A 1 106 ? 1.493 -0.962 -12.807 1.00 70.12 106 VAL A C 1
ATOM 828 O O . VAL A 1 106 ? 1.645 0.158 -13.287 1.00 70.12 106 VAL A O 1
ATOM 831 N N . ASP A 1 107 ? 0.518 -1.788 -13.193 1.00 76.50 107 ASP A N 1
ATOM 832 C CA . ASP A 1 107 ? -0.580 -1.386 -14.079 1.00 76.50 107 ASP A CA 1
ATOM 833 C C . ASP A 1 107 ? -1.387 -0.230 -13.454 1.00 76.50 107 ASP A C 1
ATOM 835 O O . ASP A 1 107 ? -1.697 -0.265 -12.261 1.00 76.50 107 ASP A O 1
ATOM 839 N N . GLY A 1 108 ? -1.752 0.785 -14.245 1.00 76.88 108 GLY A N 1
ATOM 840 C CA . GLY A 1 108 ? -2.475 1.965 -13.755 1.00 76.88 108 GLY A CA 1
ATOM 841 C C . GLY A 1 108 ? -3.749 1.618 -12.978 1.00 76.88 108 GLY A C 1
ATOM 842 O O . GLY A 1 108 ? -3.989 2.190 -11.917 1.00 76.88 108 GLY A O 1
ATOM 843 N N . TYR A 1 109 ? -4.495 0.602 -13.416 1.00 76.31 109 TYR A N 1
ATOM 844 C CA . TYR A 1 109 ? -5.701 0.149 -12.721 1.00 76.31 109 TYR A CA 1
ATOM 845 C C . TYR A 1 109 ? -5.396 -0.424 -11.328 1.00 76.31 109 TYR A C 1
ATOM 847 O O . TYR A 1 109 ? -6.082 -0.119 -10.350 1.00 76.31 109 TYR A O 1
ATOM 855 N N . LEU A 1 110 ? -4.343 -1.242 -11.214 1.00 78.06 110 LEU A N 1
ATOM 856 C CA . LEU A 1 110 ? -3.919 -1.816 -9.932 1.00 78.06 110 LEU A CA 1
ATOM 857 C C . LEU A 1 110 ? -3.474 -0.727 -8.961 1.00 78.06 110 LEU A C 1
ATOM 859 O O . LEU A 1 110 ? -3.772 -0.796 -7.765 1.00 78.06 110 LEU A O 1
ATOM 863 N N . HIS A 1 111 ? -2.769 0.277 -9.479 1.00 82.75 111 HIS A N 1
ATOM 864 C CA . HIS A 1 111 ? -2.345 1.423 -8.697 1.00 82.75 111 HIS A CA 1
ATOM 865 C C . HIS A 1 111 ? -3.555 2.203 -8.167 1.00 82.75 111 HIS A C 1
ATOM 867 O O . HIS A 1 111 ? -3.671 2.394 -6.957 1.00 82.75 111 HIS A O 1
ATOM 873 N N . GLU A 1 112 ? -4.492 2.572 -9.041 1.00 85.38 112 GLU A N 1
ATOM 874 C CA . GLU A 1 112 ? -5.705 3.313 -8.678 1.00 85.38 112 GLU A CA 1
ATOM 875 C C . GLU A 1 112 ? -6.562 2.566 -7.652 1.00 85.38 112 GLU A C 1
ATOM 877 O O . GLU A 1 112 ? -6.929 3.135 -6.623 1.00 85.38 112 GLU A O 1
ATOM 882 N N . SER A 1 113 ? -6.825 1.275 -7.877 1.00 83.94 113 SER A N 1
ATOM 883 C CA . SER A 1 113 ? -7.593 0.449 -6.939 1.00 83.94 113 SER A CA 1
ATOM 884 C C . SER A 1 113 ? -6.914 0.357 -5.570 1.00 83.94 113 SER A C 1
ATOM 886 O O . SER A 1 113 ? -7.588 0.425 -4.539 1.00 83.94 113 SER A O 1
ATOM 888 N N . THR A 1 114 ? -5.584 0.229 -5.541 1.00 86.31 114 THR A N 1
ATOM 889 C CA . THR A 1 114 ? -4.820 0.179 -4.289 1.00 86.31 114 THR A CA 1
ATOM 890 C C . THR A 1 114 ? -4.917 1.508 -3.544 1.00 86.31 114 THR A C 1
ATOM 892 O O . THR A 1 114 ? -5.221 1.517 -2.351 1.00 86.31 114 THR A O 1
ATOM 895 N N . VAL A 1 115 ? -4.725 2.629 -4.246 1.00 90.31 115 VAL A N 1
ATOM 896 C CA . VAL A 1 115 ? -4.827 3.980 -3.675 1.00 90.31 115 VAL A CA 1
ATOM 897 C C . VAL A 1 115 ? -6.231 4.244 -3.134 1.00 90.31 115 VAL A C 1
ATOM 899 O O . VAL A 1 115 ? -6.360 4.748 -2.022 1.00 90.31 115 VAL A O 1
ATOM 902 N N . ALA A 1 116 ? -7.280 3.863 -3.867 1.00 88.00 116 ALA A N 1
ATOM 903 C CA . ALA A 1 116 ? -8.660 4.009 -3.413 1.00 88.00 116 ALA A CA 1
ATOM 904 C C . ALA A 1 116 ? -8.913 3.235 -2.108 1.00 88.00 116 ALA A C 1
ATOM 906 O O . ALA A 1 116 ? -9.397 3.815 -1.137 1.00 88.00 116 ALA A O 1
ATOM 907 N N . SER A 1 117 ? -8.505 1.960 -2.052 1.00 88.06 117 SER A N 1
ATOM 908 C CA . SER A 1 117 ? -8.668 1.137 -0.845 1.00 88.06 117 SER A CA 1
ATOM 909 C C . SER A 1 117 ? -7.894 1.692 0.356 1.00 88.06 117 SER A C 1
ATOM 911 O O . SER A 1 117 ? -8.425 1.747 1.464 1.00 88.06 117 SER A O 1
ATOM 913 N N . ARG A 1 118 ? -6.658 2.163 0.140 1.00 93.56 118 ARG A N 1
ATOM 914 C CA . ARG A 1 118 ? -5.834 2.771 1.187 1.00 93.56 118 ARG A CA 1
ATOM 915 C C . ARG A 1 118 ? -6.493 4.027 1.729 1.00 93.56 118 ARG A C 1
ATOM 917 O O . ARG A 1 118 ? -6.696 4.112 2.934 1.00 93.56 118 ARG A O 1
ATOM 924 N N . ARG A 1 119 ? -6.878 4.955 0.849 1.00 92.25 119 ARG A N 1
ATOM 925 C CA . ARG A 1 119 ? -7.525 6.217 1.232 1.00 92.25 119 ARG A CA 1
ATOM 926 C C . ARG A 1 119 ? -8.756 5.997 2.089 1.00 92.25 119 ARG A C 1
ATOM 928 O O . ARG A 1 119 ? -8.977 6.751 3.020 1.00 92.25 119 ARG A O 1
ATOM 935 N N . GLU A 1 120 ? -9.537 4.961 1.819 1.00 90.00 120 GLU A N 1
ATOM 936 C CA . GLU A 1 120 ? -10.684 4.632 2.657 1.00 90.00 120 GLU A CA 1
ATOM 937 C C . GLU A 1 120 ? -10.242 4.099 4.025 1.00 90.00 120 GLU A C 1
ATOM 939 O O . GLU A 1 120 ? -10.647 4.619 5.063 1.00 90.00 120 GLU A O 1
ATOM 944 N N . VAL A 1 121 ? -9.349 3.108 4.046 1.00 93.31 121 VAL A N 1
ATOM 945 C CA . VAL A 1 121 ? -8.909 2.438 5.276 1.00 93.31 121 VAL A CA 1
ATOM 946 C C . VAL A 1 121 ? -8.145 3.377 6.214 1.00 93.31 121 VAL A C 1
ATOM 948 O O . VAL A 1 121 ? -8.347 3.291 7.421 1.00 93.31 121 VAL A O 1
ATOM 951 N N . VAL A 1 122 ? -7.319 4.302 5.715 1.00 96.62 122 VAL A N 1
ATOM 952 C CA . VAL A 1 122 ? -6.529 5.217 6.567 1.00 96.62 122 VAL A CA 1
ATOM 953 C C . VAL A 1 122 ? -7.383 6.273 7.279 1.00 96.62 122 VAL A C 1
ATOM 955 O O . VAL A 1 122 ? -6.950 6.877 8.263 1.00 96.62 122 VAL A O 1
ATOM 958 N N . LEU A 1 123 ? -8.622 6.489 6.829 1.00 94.69 123 LEU A N 1
ATOM 959 C CA . LEU A 1 123 ? -9.562 7.400 7.485 1.00 94.69 123 LEU A CA 1
ATOM 960 C C . LEU A 1 123 ? -10.196 6.796 8.745 1.00 94.69 123 LEU A C 1
ATOM 962 O O . LEU A 1 123 ? -10.746 7.532 9.562 1.00 94.69 123 LEU A O 1
ATOM 966 N N . SER A 1 124 ? -10.083 5.481 8.929 1.00 95.44 124 SER A N 1
ATOM 967 C CA . SER A 1 124 ? -10.514 4.768 10.130 1.00 95.44 124 SER A CA 1
ATOM 968 C C . SER A 1 124 ? -9.844 5.322 11.399 1.00 95.44 124 SER A C 1
ATOM 970 O O . SER A 1 124 ? -8.609 5.401 11.453 1.00 95.44 124 SER A O 1
ATOM 972 N N . PRO A 1 125 ? -10.607 5.647 12.462 1.00 95.00 125 PRO A N 1
ATOM 973 C CA . PRO A 1 125 ? -10.029 6.047 13.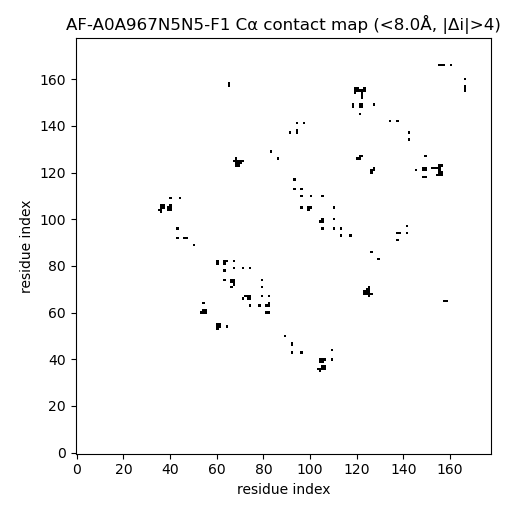745 1.00 95.00 125 PRO A CA 1
ATOM 974 C C . PRO A 1 125 ? -9.071 4.993 14.317 1.00 95.00 125 PRO A C 1
ATOM 976 O O . PRO A 1 125 ? -8.011 5.329 14.853 1.00 95.00 125 PRO A O 1
ATOM 979 N N . GLY A 1 126 ? -9.411 3.712 14.159 1.00 96.00 126 GLY A N 1
ATOM 980 C CA . GLY A 1 126 ? -8.588 2.596 14.605 1.00 96.00 126 GLY A CA 1
ATOM 981 C C . GLY A 1 126 ? -7.277 2.472 13.842 1.00 96.00 126 GLY A C 1
ATOM 982 O O . GLY A 1 126 ? -6.231 2.283 14.469 1.00 96.00 126 GLY A O 1
ATOM 983 N N . TYR A 1 127 ? -7.310 2.665 12.518 1.00 97.44 127 TYR A N 1
ATOM 984 C CA . TYR A 1 127 ? -6.090 2.705 11.712 1.00 97.44 127 TYR A CA 1
ATOM 985 C C . TYR A 1 127 ? -5.179 3.840 12.171 1.00 97.44 127 TYR 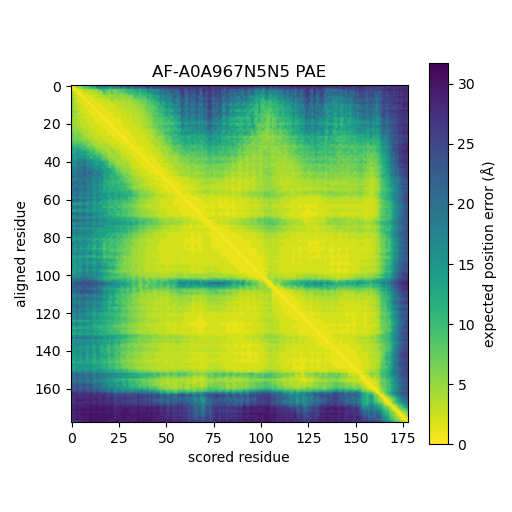A C 1
ATOM 987 O O . TYR A 1 127 ? -4.011 3.601 12.463 1.00 97.44 127 TYR A O 1
ATOM 995 N N . ARG A 1 128 ? -5.714 5.062 12.295 1.00 96.69 128 ARG A N 1
ATOM 996 C CA . ARG A 1 128 ? -4.938 6.245 12.701 1.00 96.69 128 ARG A CA 1
ATOM 997 C C . ARG A 1 128 ? -4.251 6.032 14.045 1.00 96.69 128 ARG A C 1
ATOM 999 O O . ARG A 1 128 ? -3.055 6.278 14.173 1.00 96.69 128 ARG A O 1
ATOM 1006 N N . ARG A 1 129 ? -4.982 5.509 15.035 1.00 96.38 129 ARG A N 1
ATOM 1007 C CA . ARG A 1 129 ? -4.430 5.229 16.367 1.00 96.38 129 ARG A CA 1
ATOM 1008 C C . ARG A 1 129 ? -3.318 4.182 16.331 1.00 96.38 129 ARG A C 1
ATOM 1010 O O . ARG A 1 129 ? -2.323 4.331 17.035 1.00 96.38 129 ARG A O 1
ATOM 1017 N N . TRP A 1 130 ? -3.481 3.124 15.539 1.00 97.31 130 TRP A N 1
ATOM 1018 C CA . TRP A 1 130 ? -2.438 2.115 15.359 1.00 97.31 130 TRP A CA 1
ATOM 1019 C C . TRP A 1 130 ? -1.217 2.684 14.622 1.00 97.31 130 TRP A C 1
ATOM 1021 O O . TRP A 1 130 ? -0.084 2.468 15.056 1.00 97.31 130 TRP A O 1
ATOM 1031 N N . PHE A 1 131 ? -1.451 3.446 13.551 1.00 97.88 131 PHE A N 1
ATOM 1032 C CA . PHE A 1 131 ? -0.412 4.027 12.709 1.00 97.88 131 P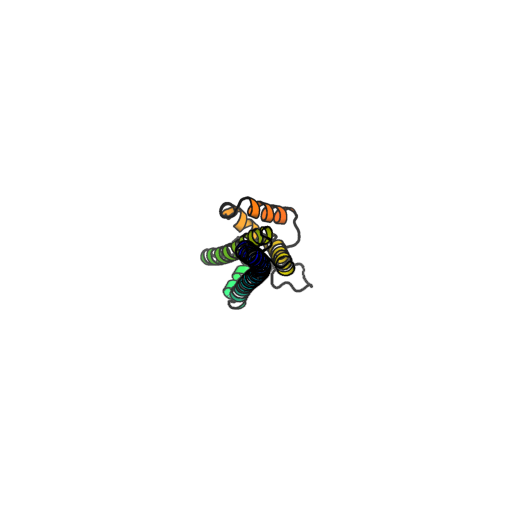HE A CA 1
ATOM 1033 C C . PHE A 1 131 ? 0.451 5.015 13.491 1.00 97.88 131 PHE A C 1
ATOM 1035 O O . PHE A 1 131 ? 1.669 4.921 13.423 1.00 97.88 131 PHE A O 1
ATOM 1042 N N . GLU A 1 132 ? -0.127 5.875 14.332 1.00 96.81 132 GLU A N 1
ATOM 1043 C CA . GLU A 1 132 ? 0.654 6.795 15.175 1.00 96.81 132 GLU A CA 1
ATOM 1044 C C . GLU A 1 132 ? 1.668 6.079 16.082 1.00 96.81 132 GLU A C 1
ATOM 1046 O O . GLU A 1 132 ? 2.776 6.571 16.284 1.00 96.81 132 GLU A O 1
ATOM 1051 N N . GLY A 1 133 ? 1.343 4.880 16.579 1.00 95.62 133 GLY A N 1
ATOM 1052 C CA . GLY A 1 133 ? 2.266 4.086 17.397 1.00 95.62 133 GLY A CA 1
ATOM 1053 C C . GLY A 1 133 ? 3.318 3.297 16.606 1.00 95.62 133 GLY A C 1
ATOM 1054 O O . GLY A 1 133 ? 4.248 2.747 17.208 1.00 95.62 133 GLY A O 1
ATOM 1055 N N . ARG A 1 134 ? 3.158 3.173 15.282 1.00 94.69 134 ARG A N 1
ATOM 1056 C CA . ARG A 1 134 ? 3.946 2.261 14.429 1.00 94.69 134 ARG A CA 1
ATOM 1057 C C . ARG A 1 134 ? 4.528 2.904 13.173 1.00 94.69 134 ARG A C 1
ATOM 1059 O O . ARG A 1 134 ? 5.316 2.253 12.495 1.00 94.69 134 ARG A O 1
ATOM 1066 N N . LYS A 1 135 ? 4.204 4.159 12.857 1.00 95.88 135 LYS A N 1
ATOM 1067 C CA . LYS A 1 135 ? 4.601 4.835 11.612 1.00 95.88 135 LYS A CA 1
ATOM 1068 C C . LYS A 1 135 ? 6.109 4.888 11.389 1.00 95.88 135 LYS A C 1
ATOM 1070 O O . LYS A 1 135 ? 6.559 4.924 10.247 1.00 95.88 135 LYS A O 1
ATOM 1075 N N . GLN A 1 136 ? 6.889 4.828 12.468 1.00 96.75 136 GLN A N 1
ATOM 1076 C CA . GLN A 1 136 ? 8.346 4.719 12.454 1.00 96.75 136 GLN A CA 1
ATOM 1077 C C . GLN A 1 136 ? 8.883 3.439 11.792 1.00 96.75 136 GLN A C 1
ATOM 1079 O O . GLN A 1 136 ? 10.067 3.383 11.482 1.00 96.75 136 GLN A O 1
ATOM 1084 N N . TRP A 1 137 ? 8.042 2.424 11.573 1.00 96.62 137 TRP A N 1
ATOM 1085 C CA . TRP A 1 137 ? 8.415 1.173 10.899 1.00 96.62 137 TRP A CA 1
ATOM 1086 C C . TRP A 1 137 ? 8.383 1.264 9.371 1.00 96.62 137 TRP A C 1
ATOM 1088 O O . TRP A 1 137 ? 8.911 0.371 8.714 1.00 96.62 137 TRP A O 1
ATOM 1098 N N . PHE A 1 138 ? 7.776 2.317 8.822 1.00 97.44 138 PHE A N 1
ATOM 1099 C CA . PHE A 1 138 ? 7.663 2.546 7.382 1.00 97.44 138 PHE A CA 1
ATOM 1100 C C . PHE A 1 138 ? 8.615 3.650 6.928 1.00 97.44 138 PHE A C 1
ATOM 1102 O O . PHE A 1 138 ? 9.019 4.510 7.732 1.00 97.44 138 PHE A O 1
ATOM 1109 N N . SER A 1 139 ? 8.945 3.636 5.637 1.00 97.62 139 SER A N 1
ATOM 1110 C CA . SER A 1 139 ? 9.807 4.630 5.007 1.00 97.62 139 SER A CA 1
ATOM 1111 C C . SER A 1 139 ? 9.261 6.053 5.198 1.00 97.62 139 SER A C 1
ATOM 1113 O O . SER A 1 139 ? 8.041 6.248 5.268 1.00 97.62 139 SER A O 1
ATOM 1115 N N . PRO A 1 140 ? 10.134 7.072 5.307 1.00 97.69 140 PRO A N 1
ATOM 1116 C CA . PRO A 1 140 ? 9.699 8.464 5.405 1.00 97.69 140 PRO A CA 1
ATOM 1117 C C . PRO A 1 140 ? 8.801 8.897 4.239 1.00 97.69 140 PRO A C 1
ATOM 1119 O O . PRO A 1 140 ? 7.819 9.605 4.453 1.0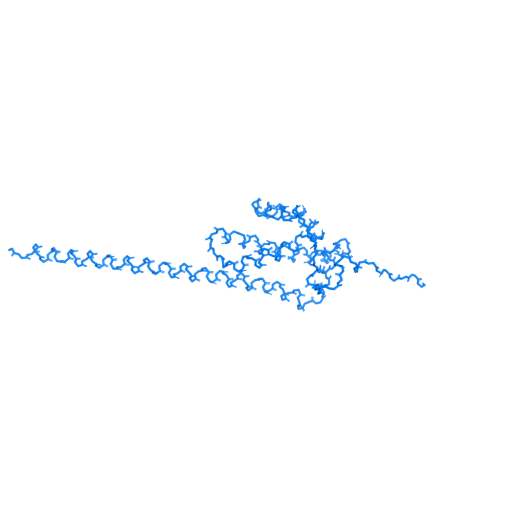0 97.69 140 PRO A O 1
ATOM 1122 N N . GLU A 1 141 ? 9.107 8.439 3.026 1.00 96.88 141 GLU A N 1
ATOM 1123 C CA . GLU A 1 141 ? 8.374 8.765 1.805 1.00 96.88 141 GLU A CA 1
ATOM 1124 C C . GLU A 1 141 ? 6.952 8.206 1.854 1.00 96.88 141 GLU A C 1
ATOM 1126 O O . GLU A 1 141 ? 5.981 8.941 1.672 1.00 96.88 141 GLU A O 1
ATOM 1131 N N . PHE A 1 142 ? 6.809 6.914 2.165 1.00 97.06 142 PHE A N 1
ATOM 1132 C CA . PHE A 1 142 ? 5.497 6.280 2.244 1.00 97.06 142 PHE A CA 1
ATOM 1133 C C . PHE A 1 142 ? 4.690 6.782 3.446 1.00 97.06 142 PHE A C 1
ATOM 1135 O O . PHE A 1 142 ? 3.477 6.970 3.346 1.00 97.06 142 PHE A O 1
ATOM 1142 N N . ARG A 1 143 ? 5.355 7.065 4.574 1.00 97.56 143 ARG A N 1
ATOM 1143 C CA . ARG A 1 143 ? 4.713 7.705 5.728 1.00 97.56 143 ARG A CA 1
ATOM 1144 C C . ARG A 1 143 ? 4.077 9.034 5.336 1.00 97.56 143 ARG A C 1
ATOM 1146 O O . ARG A 1 143 ? 2.920 9.246 5.684 1.00 97.56 143 ARG A O 1
ATOM 1153 N N . GLY A 1 144 ? 4.800 9.876 4.595 1.00 97.69 144 GLY A N 1
ATOM 1154 C CA . GLY A 1 144 ? 4.291 11.164 4.124 1.00 97.69 144 GLY A CA 1
ATOM 1155 C C . GLY A 1 144 ? 3.010 11.019 3.302 1.00 97.69 144 GLY A C 1
ATOM 1156 O O . GLY A 1 144 ? 2.059 11.758 3.528 1.00 97.69 144 GLY A O 1
ATOM 1157 N N . VAL A 1 145 ? 2.938 10.003 2.434 1.00 96.88 145 VAL A N 1
ATOM 1158 C CA . VAL A 1 145 ? 1.726 9.698 1.653 1.00 96.88 145 VAL A CA 1
ATOM 1159 C C . VAL A 1 145 ? 0.537 9.369 2.557 1.00 96.88 145 VAL A C 1
ATOM 1161 O O . VAL A 1 145 ? -0.554 9.898 2.364 1.00 96.88 145 VAL A O 1
ATOM 1164 N N . VAL A 1 146 ? 0.730 8.503 3.554 1.00 97.69 146 VAL A N 1
ATOM 1165 C CA . VAL A 1 146 ? -0.351 8.116 4.476 1.00 97.69 146 VAL A CA 1
ATOM 1166 C C . VAL A 1 146 ? -0.783 9.301 5.347 1.00 97.69 146 VAL A C 1
ATOM 1168 O O . VAL A 1 146 ? -1.976 9.505 5.558 1.00 97.69 146 VAL A O 1
ATOM 1171 N N . GLU A 1 147 ? 0.165 10.101 5.841 1.00 97.62 147 GLU A N 1
ATOM 1172 C CA . GLU A 1 147 ? -0.120 11.293 6.650 1.00 97.62 147 GLU A CA 1
ATOM 1173 C C . GLU A 1 147 ? -0.863 12.369 5.844 1.00 97.62 147 GLU A C 1
ATOM 1175 O O . GLU A 1 147 ? -1.797 12.987 6.363 1.00 97.62 147 GLU A O 1
ATOM 1180 N N . GLU A 1 148 ? -0.513 12.554 4.570 1.00 96.88 148 GLU A N 1
ATOM 1181 C CA . GLU A 1 148 ? -1.230 13.437 3.648 1.00 96.88 148 GLU A CA 1
ATOM 1182 C C . GLU A 1 148 ? -2.673 12.963 3.439 1.00 96.88 148 GLU A C 1
ATOM 1184 O O . GLU A 1 148 ? -3.605 13.753 3.576 1.00 96.88 148 GLU A O 1
ATOM 1189 N N . GLU A 1 149 ? -2.886 11.668 3.187 1.00 95.81 149 GLU A N 1
ATOM 1190 C CA . GLU A 1 149 ? -4.227 11.096 3.006 1.00 95.81 149 GLU A CA 1
ATOM 1191 C C . GLU A 1 149 ? -5.087 11.203 4.272 1.00 95.81 149 GLU A C 1
ATOM 1193 O O . GLU A 1 149 ? -6.274 11.526 4.196 1.00 95.81 149 GLU A O 1
ATOM 1198 N N . ILE A 1 150 ? -4.493 10.990 5.449 1.00 95.75 150 ILE A N 1
ATOM 1199 C CA . ILE A 1 150 ? -5.167 11.198 6.736 1.00 95.75 150 ILE A CA 1
ATOM 1200 C C . ILE A 1 150 ? -5.566 12.671 6.906 1.00 95.75 150 ILE A C 1
ATOM 1202 O O . ILE A 1 150 ? -6.682 12.951 7.355 1.00 95.75 150 ILE A O 1
ATOM 1206 N N . SER A 1 151 ? -4.671 13.595 6.546 1.00 95.00 151 SER A N 1
ATOM 1207 C CA . SER A 1 151 ? -4.863 15.043 6.699 1.00 95.00 151 SER A CA 1
ATOM 1208 C C . SER A 1 151 ? -5.865 15.621 5.701 1.00 95.00 151 SER A C 1
ATOM 1210 O O . SER A 1 151 ? -6.617 16.528 6.053 1.00 95.00 151 SER A O 1
ATOM 1212 N N . ALA A 1 152 ? -5.922 15.076 4.483 1.00 92.88 152 ALA A N 1
ATOM 1213 C CA . ALA A 1 152 ? -6.916 15.435 3.473 1.00 92.88 152 ALA A CA 1
ATOM 1214 C C . ALA A 1 152 ? -8.354 15.150 3.945 1.00 92.88 152 ALA A C 1
ATOM 1216 O O . ALA A 1 152 ? -9.295 15.822 3.521 1.00 92.88 152 ALA A O 1
ATOM 1217 N N . GLY A 1 153 ? -8.520 14.195 4.866 1.00 86.88 153 GLY A N 1
ATOM 1218 C CA . GLY A 1 153 ? -9.795 13.892 5.503 1.00 86.88 153 GLY A CA 1
ATOM 1219 C C . GLY A 1 153 ? -10.778 13.155 4.590 1.00 86.88 153 GLY A C 1
ATOM 1220 O O . GLY A 1 153 ? -10.435 12.657 3.521 1.00 86.88 153 GLY A O 1
ATOM 1221 N N . GLY A 1 154 ? -12.019 13.031 5.058 1.00 87.31 154 GLY A N 1
ATOM 1222 C CA . GLY A 1 154 ? -13.074 12.263 4.398 1.00 87.31 154 GLY A CA 1
ATOM 1223 C C . GLY A 1 154 ? -13.859 11.402 5.384 1.00 87.31 154 GLY A C 1
ATOM 1224 O O . GLY A 1 154 ? -13.588 11.403 6.586 1.00 87.31 154 GLY A O 1
ATOM 1225 N N . ALA A 1 155 ? -14.840 10.664 4.867 1.00 83.50 155 ALA A N 1
ATOM 1226 C CA . ALA A 1 155 ? -15.619 9.719 5.656 1.00 83.50 155 ALA A CA 1
ATOM 1227 C C . ALA A 1 155 ? -15.021 8.314 5.537 1.00 83.50 155 ALA A C 1
ATOM 1229 O O . ALA A 1 155 ? -14.892 7.788 4.430 1.00 83.50 155 ALA A O 1
ATOM 1230 N N . TYR A 1 156 ? -14.697 7.699 6.675 1.00 87.25 156 TYR A N 1
ATOM 1231 C CA . TYR A 1 156 ? -14.414 6.269 6.712 1.00 87.25 156 TYR A CA 1
ATOM 1232 C C . TYR A 1 156 ? -15.690 5.489 6.385 1.00 87.25 156 TYR A C 1
ATOM 1234 O O . TYR A 1 156 ? -16.742 5.732 6.979 1.00 87.25 156 TYR A O 1
ATOM 1242 N N . ARG A 1 157 ? -15.583 4.536 5.461 1.00 87.81 157 ARG A N 1
ATOM 1243 C CA . ARG A 1 157 ? -16.641 3.582 5.142 1.00 87.81 157 ARG A CA 1
ATOM 1244 C C . ARG A 1 157 ? -16.152 2.183 5.530 1.00 87.81 157 ARG A C 1
ATOM 1246 O O . ARG A 1 157 ? -15.067 1.769 5.125 1.00 87.81 157 ARG A O 1
ATOM 1253 N N . PRO A 1 158 ? -16.886 1.461 6.392 1.00 85.19 158 PRO A N 1
ATOM 1254 C CA . PRO A 1 158 ? -16.540 0.087 6.717 1.00 85.19 158 PRO A CA 1
ATOM 1255 C C . PRO A 1 158 ? -16.581 -0.809 5.477 1.00 85.19 158 PRO A C 1
ATOM 1257 O O . PRO A 1 158 ? -17.418 -0.625 4.603 1.00 85.19 158 PRO A O 1
ATOM 1260 N N . MET A 1 159 ? -15.750 -1.853 5.456 1.00 81.44 159 MET A N 1
ATOM 1261 C CA . MET A 1 159 ? -15.646 -2.788 4.322 1.00 81.44 159 MET A CA 1
ATOM 1262 C C . MET A 1 159 ? -16.987 -3.439 3.919 1.00 81.44 159 MET A C 1
ATOM 1264 O O . MET A 1 159 ? -17.158 -3.829 2.771 1.00 81.44 159 MET A O 1
ATOM 1268 N N . GLY A 1 160 ? -17.934 -3.563 4.853 1.00 79.25 160 GLY A N 1
ATOM 1269 C CA . GLY A 1 160 ? -19.280 -4.087 4.594 1.00 79.25 160 GLY A CA 1
ATOM 1270 C C . GLY A 1 160 ? -20.344 -3.023 4.307 1.00 79.25 160 GLY A C 1
ATOM 1271 O O . GLY A 1 160 ? -21.524 -3.344 4.372 1.00 79.25 160 GLY A O 1
ATOM 1272 N N . TRP A 1 161 ? -19.972 -1.760 4.082 1.00 78.38 161 TRP A N 1
ATOM 1273 C CA . TRP A 1 161 ? -20.928 -0.671 3.881 1.00 78.38 161 TRP A CA 1
ATOM 1274 C C . TRP A 1 161 ? -21.620 -0.772 2.515 1.00 78.38 161 TRP A C 1
ATOM 1276 O O . TRP A 1 161 ? -20.965 -0.843 1.477 1.00 78.38 161 TRP A O 1
ATOM 1286 N N . VAL A 1 162 ? -22.956 -0.730 2.522 1.00 73.06 162 VAL A N 1
ATOM 1287 C CA . VAL A 1 162 ? -23.808 -0.789 1.325 1.00 73.06 162 VAL A CA 1
ATOM 1288 C C . VAL A 1 162 ? -24.760 0.411 1.333 1.00 73.06 162 VAL A C 1
ATOM 1290 O O . VAL A 1 162 ? -25.938 0.278 1.624 1.00 73.06 162 VAL A O 1
ATOM 1293 N N . GLY A 1 163 ? -24.238 1.610 1.066 1.00 63.94 163 GLY A N 1
ATOM 1294 C CA . GLY A 1 163 ? -24.993 2.736 0.489 1.00 63.94 163 GLY A CA 1
ATOM 1295 C C . GLY A 1 163 ? -26.082 3.464 1.297 1.00 63.94 163 GLY A C 1
ATOM 1296 O O . GLY A 1 163 ? -26.335 4.621 0.978 1.00 63.94 163 GLY A O 1
ATOM 1297 N N . GLU A 1 164 ? -26.722 2.858 2.299 1.00 55.78 164 GLU A N 1
ATOM 1298 C CA . GLU A 1 164 ? -28.023 3.344 2.812 1.00 55.78 164 GLU A CA 1
ATOM 1299 C C . GLU A 1 164 ? -28.008 3.942 4.231 1.00 55.78 164 GLU A C 1
ATOM 1301 O O . GLU A 1 164 ? -28.923 4.681 4.589 1.00 55.78 164 GLU A O 1
ATOM 1306 N N . GLU A 1 165 ? -26.953 3.728 5.022 1.00 54.88 165 GLU A N 1
ATOM 1307 C CA . GLU A 1 165 ? -26.862 4.219 6.406 1.00 54.88 165 GLU A CA 1
ATOM 1308 C C . GLU A 1 165 ? -25.585 5.030 6.665 1.00 54.88 165 GLU A C 1
ATOM 1310 O O . GLU A 1 165 ? -24.537 4.806 6.047 1.00 54.88 165 GLU A O 1
ATOM 1315 N N . ASP A 1 166 ? -25.679 5.979 7.606 1.00 54.41 166 ASP A N 1
ATOM 1316 C CA . ASP A 1 166 ? -24.531 6.724 8.132 1.00 54.41 166 ASP A CA 1
ATOM 1317 C C . ASP A 1 166 ? -23.506 5.722 8.706 1.00 54.41 166 ASP A C 1
ATOM 1319 O O . ASP A 1 166 ? -23.819 5.024 9.677 1.00 54.41 166 ASP A O 1
ATOM 1323 N N . PRO A 1 167 ? -22.281 5.642 8.146 1.00 53.62 167 PRO A N 1
ATOM 1324 C CA . PRO A 1 167 ? -21.277 4.645 8.523 1.00 53.62 167 PRO A CA 1
ATOM 1325 C C . PRO A 1 167 ? -20.824 4.745 9.989 1.00 53.62 167 PRO A C 1
ATOM 1327 O O . PRO A 1 167 ? -20.116 3.860 10.470 1.00 53.62 167 PRO A O 1
ATOM 1330 N N . THR A 1 168 ? -21.221 5.804 10.702 1.00 52.59 168 THR A N 1
ATOM 1331 C CA . THR A 1 168 ? -20.884 6.052 12.108 1.00 52.59 168 THR A CA 1
ATOM 1332 C C . THR A 1 168 ? -22.013 5.733 13.097 1.00 52.59 168 THR A C 1
ATOM 1334 O O . THR A 1 168 ? -21.771 5.746 14.302 1.00 52.59 168 THR A O 1
ATOM 1337 N N . ARG A 1 169 ? -23.228 5.400 12.629 1.00 50.31 169 ARG A N 1
ATOM 1338 C CA . ARG A 1 169 ? -24.427 5.272 13.486 1.00 50.31 169 ARG A CA 1
ATOM 1339 C C . ARG A 1 169 ? -24.614 3.929 14.203 1.00 50.31 169 ARG A C 1
ATOM 1341 O O . ARG A 1 169 ? -25.456 3.844 15.089 1.00 50.31 169 ARG A O 1
ATOM 1348 N N . GLY A 1 170 ? -23.835 2.898 13.880 1.00 47.47 170 GLY A N 1
ATOM 1349 C CA . GLY A 1 170 ? -23.999 1.548 14.446 1.00 47.47 170 GLY A CA 1
ATOM 1350 C C . GLY A 1 170 ? -23.304 1.278 15.792 1.00 47.47 170 GLY A C 1
ATOM 1351 O O . GLY A 1 170 ? -23.164 0.117 16.166 1.00 47.47 170 GLY A O 1
ATOM 1352 N N . THR A 1 171 ? -22.797 2.296 16.497 1.00 51.16 171 THR A N 1
ATOM 1353 C CA . THR A 1 171 ? -21.930 2.119 17.683 1.00 51.16 171 THR A CA 1
ATOM 1354 C C . THR A 1 171 ? -22.597 2.291 19.048 1.00 51.16 171 THR A C 1
ATOM 1356 O O . THR A 1 171 ? -21.894 2.170 20.048 1.00 51.16 171 THR A O 1
ATOM 1359 N N . VAL A 1 172 ? -23.913 2.502 19.166 1.00 46.84 172 VAL A N 1
ATOM 1360 C CA . VAL A 1 172 ? -24.549 2.606 20.495 1.00 46.84 172 VAL A CA 1
ATOM 1361 C C . VAL A 1 172 ? -25.941 1.976 20.515 1.00 46.84 172 VAL A C 1
ATOM 1363 O O . VAL A 1 172 ? -26.930 2.662 20.319 1.00 46.84 172 VAL A O 1
ATOM 1366 N N . GLU A 1 173 ? -26.013 0.690 20.843 1.00 36.47 173 GLU A N 1
ATOM 1367 C CA . GLU A 1 173 ? -27.064 0.166 21.722 1.00 36.47 173 GLU A CA 1
ATOM 1368 C C . GLU A 1 173 ? -26.395 -0.852 22.651 1.00 36.47 173 GLU A C 1
ATOM 1370 O O . GLU A 1 173 ? -26.203 -2.024 22.329 1.00 36.47 173 GLU A O 1
ATOM 1375 N N . ALA A 1 174 ? -25.933 -0.356 23.802 1.00 42.06 174 ALA A N 1
ATOM 1376 C CA . ALA A 1 174 ? -25.704 -1.216 24.952 1.00 42.06 174 ALA A CA 1
ATOM 1377 C C . ALA A 1 174 ? -27.058 -1.837 25.341 1.00 42.06 174 ALA A C 1
ATOM 1379 O O . ALA A 1 174 ? -28.059 -1.116 25.304 1.00 42.06 174 ALA A O 1
ATOM 1380 N N . PRO A 1 175 ? -27.125 -3.129 25.712 1.00 41.38 175 PRO A N 1
ATOM 1381 C CA . PRO A 1 175 ? -28.361 -3.692 26.234 1.00 41.38 175 PRO A CA 1
ATOM 1382 C C . PRO A 1 17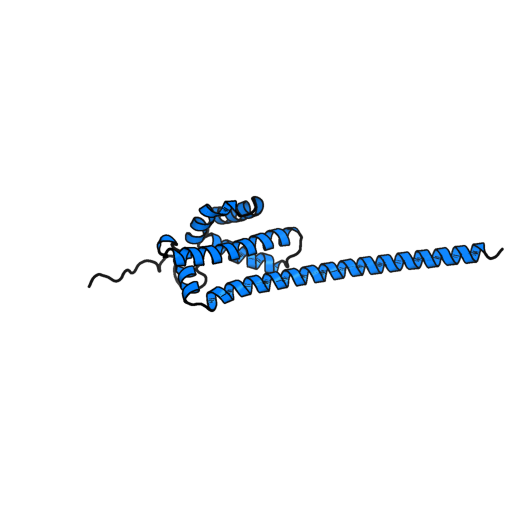5 ? -28.761 -2.880 27.470 1.00 41.38 175 PRO A C 1
ATOM 1384 O O . PRO A 1 175 ? -27.958 -2.701 28.391 1.00 41.38 175 PRO A O 1
ATOM 1387 N N . GLY A 1 176 ? -29.969 -2.315 27.434 1.00 41.59 176 GLY A N 1
ATOM 1388 C CA . GLY A 1 176 ? -30.546 -1.610 28.571 1.00 41.59 176 GLY A CA 1
ATOM 1389 C C . GLY A 1 176 ? -30.585 -2.528 29.797 1.00 41.59 176 GLY A C 1
ATOM 1390 O O . GLY A 1 176 ? -30.668 -3.746 29.636 1.00 41.59 176 GLY A O 1
ATOM 1391 N N . PRO A 1 177 ? -30.468 -1.974 31.013 1.00 49.62 177 PRO A N 1
ATOM 1392 C CA . PRO A 1 177 ? -30.549 -2.781 32.216 1.00 49.62 177 PRO A CA 1
ATOM 1393 C C . PRO A 1 177 ? -31.988 -3.288 32.371 1.00 49.62 177 PRO A C 1
ATOM 1395 O O . PRO A 1 177 ? -32.899 -2.478 32.550 1.00 49.62 177 PRO A O 1
ATOM 1398 N N . ASP A 1 178 ? -32.161 -4.606 32.292 1.00 51.78 178 ASP A N 1
ATOM 1399 C CA . ASP A 1 178 ? -33.288 -5.308 32.916 1.00 51.78 178 ASP A CA 1
ATOM 1400 C C . ASP A 1 178 ? -33.007 -5.501 34.417 1.00 51.78 178 ASP A C 1
ATOM 1402 O O . ASP A 1 178 ? -31.853 -5.859 34.768 1.00 51.78 178 ASP A O 1
#